Protein AF-A0A7S4KNR9-F1 (afdb_monomer_lite)

Radius of gyration: 49.66 Å; chains: 1; bounding box: 129×44×159 Å

Organism: NCBI:txid180227

Sequence (307 aa):
ILQELGIPPEMKTSFNAGMLVVDIDCWIKRDVLKNILQWLSIRTTRPIYRLGSQPPLLLSFVPEHTELVQTQQSHLYPPLLKYTVVGEEWDTQARNCVDKWNSRKVGIVHYTGKNKPWQVIIDNKYQQNLWEQYGPKSLLPLDRPIVHAEESREEKEARREKEQQAEIEKFGRVLTFKEKEEFRKTRAEEKEERQKQRELEREMRREEKEKLREEMRKEKERKEADKMAEREKLAEQKLREREEKERERNLFKERKGQEKEAERQLRIMMKEEKEMQKEAELFQRILTNSLQKVRVYTHFLSFPFPF

Secondary structure (DSSP, 8-state):
-TGGGT--TT------TTS----HHHHHHTTHHHHHHHHHHHHHHS---SSTTHHHHHHHHTTT-TTTT--SSSS--TTGGG----BTTS-TTTHHHHHHS-GGG-S----BSS--TTSS--S-HHHHHHHHHHS-TTSS-TT---------HHHHHHHHHHHHHHHHHHHTTTS-HHHHHHHHHHHHHHHHHHHHHHHHHHHHHHHHHHHHHHHHHHHHHHHHHHHHHHHHHHHHHHHHHHHHHHHHHHHHHHHHHHHHHHHHHHHHHHHHHHHHHHHHHHHHHHHHHHHHHHHHHHHHT-PPPP-

Structure (mmCIF, N/CA/C/O backbone):
data_AF-A0A7S4KNR9-F1
#
_entry.id   AF-A0A7S4KNR9-F1
#
loop_
_atom_site.group_PDB
_atom_site.id
_atom_site.type_symbol
_atom_site.label_atom_id
_atom_site.label_alt_id
_atom_site.label_comp_id
_atom_site.label_asym_id
_atom_site.label_entity_id
_atom_site.label_seq_id
_atom_site.pdbx_PDB_ins_code
_atom_site.Cartn_x
_atom_site.Cartn_y
_atom_site.Cartn_z
_atom_site.occupancy
_atom_site.B_iso_or_equiv
_atom_site.auth_seq_id
_atom_site.auth_comp_id
_atom_site.auth_asym_id
_atom_site.auth_atom_id
_atom_site.pdbx_PDB_model_num
ATOM 1 N N . ILE A 1 1 ? -0.359 10.935 -18.398 1.00 50.38 1 ILE A N 1
ATOM 2 C CA . ILE A 1 1 ? -1.717 10.935 -18.994 1.00 50.38 1 ILE A CA 1
ATOM 3 C C . ILE A 1 1 ? -2.790 11.263 -17.961 1.00 50.38 1 ILE A C 1
ATOM 5 O O . ILE A 1 1 ? -3.193 12.408 -17.950 1.00 50.38 1 ILE A O 1
ATOM 9 N N . LEU A 1 2 ? -3.224 10.367 -17.059 1.00 50.03 2 LEU A N 1
ATOM 10 C CA . LEU A 1 2 ? -4.295 10.704 -16.087 1.00 50.03 2 LEU A CA 1
ATOM 11 C C . LEU A 1 2 ? -3.942 11.927 -15.215 1.00 50.03 2 LEU A C 1
ATOM 13 O O . LEU A 1 2 ? -4.737 12.849 -15.084 1.00 50.03 2 LEU A O 1
ATOM 17 N N . GLN A 1 3 ? -2.694 11.989 -14.752 1.00 51.12 3 GLN A N 1
ATOM 18 C CA . GLN A 1 3 ? -2.157 13.115 -13.982 1.00 51.12 3 GLN A CA 1
ATOM 19 C C . GLN A 1 3 ? -1.978 14.403 -14.815 1.00 51.12 3 GLN A C 1
ATOM 21 O O . GLN A 1 3 ? -2.129 15.500 -14.295 1.00 51.12 3 GLN A O 1
ATOM 26 N N . GLU A 1 4 ? -1.708 14.279 -16.120 1.00 53.81 4 GLU A N 1
ATOM 27 C CA . GLU A 1 4 ? -1.627 15.423 -17.054 1.00 53.81 4 GLU A CA 1
ATOM 28 C C . GLU A 1 4 ? -3.019 15.979 -17.390 1.00 53.81 4 GLU A C 1
ATOM 30 O O . GLU A 1 4 ? -3.146 17.119 -17.821 1.00 53.81 4 GLU A O 1
ATOM 35 N N . LEU A 1 5 ? -4.064 15.173 -17.183 1.00 54.06 5 LEU A N 1
ATOM 36 C CA . LEU A 1 5 ? -5.465 15.512 -17.421 1.00 54.06 5 LEU A CA 1
ATOM 37 C C . LEU A 1 5 ? -6.186 15.947 -16.131 1.00 54.06 5 LEU A C 1
ATOM 39 O O . LEU A 1 5 ? -7.406 16.076 -16.135 1.00 54.06 5 LEU A O 1
ATOM 43 N N . GLY A 1 6 ? -5.448 16.170 -15.034 1.00 51.56 6 GLY A N 1
ATOM 44 C CA . GLY A 1 6 ? -5.998 16.633 -13.755 1.00 51.56 6 GLY A CA 1
ATOM 45 C C . GLY A 1 6 ? -6.819 15.588 -12.993 1.00 51.56 6 GLY A C 1
ATOM 46 O O . GLY A 1 6 ? -7.529 15.944 -12.056 1.00 51.56 6 GLY A O 1
ATOM 47 N N . ILE A 1 7 ? -6.741 14.309 -13.378 1.00 54.06 7 ILE A N 1
ATOM 48 C CA . ILE A 1 7 ? -7.472 13.225 -12.715 1.00 54.06 7 ILE A CA 1
ATOM 49 C C . ILE A 1 7 ? -6.681 12.785 -11.474 1.00 54.06 7 ILE A C 1
ATOM 51 O O . ILE A 1 7 ? -5.486 12.483 -11.599 1.00 54.06 7 ILE A O 1
ATOM 55 N N . PRO A 1 8 ? -7.317 12.741 -10.287 1.00 47.16 8 PRO A N 1
ATOM 56 C CA . PRO A 1 8 ? -6.632 12.445 -9.039 1.00 47.16 8 PRO A CA 1
ATOM 57 C C . PRO A 1 8 ? -5.968 11.056 -9.045 1.00 47.16 8 PRO A C 1
ATOM 59 O O . PRO A 1 8 ? -6.541 10.093 -9.567 1.00 47.16 8 PRO A O 1
ATOM 62 N N . PRO A 1 9 ? -4.766 10.918 -8.455 1.00 48.88 9 PRO A N 1
ATOM 63 C CA . PRO A 1 9 ? -3.992 9.676 -8.465 1.00 48.88 9 PRO A CA 1
ATOM 64 C C . PRO A 1 9 ? -4.667 8.515 -7.719 1.00 48.88 9 PRO A C 1
ATOM 66 O O . PRO A 1 9 ? -4.279 7.367 -7.931 1.00 48.88 9 PRO A O 1
ATOM 69 N N . GLU A 1 10 ? -5.665 8.785 -6.878 1.00 45.31 10 GLU A N 1
ATOM 70 C CA . GLU A 1 10 ? -6.525 7.796 -6.220 1.00 45.31 10 GLU A CA 1
ATOM 71 C C . GLU A 1 10 ? -7.538 7.104 -7.159 1.00 45.31 10 GLU A C 1
ATOM 73 O O . GLU A 1 10 ? -7.962 5.987 -6.861 1.00 45.31 10 GLU A O 1
ATOM 78 N N . MET A 1 11 ? -7.857 7.665 -8.336 1.00 46.97 11 MET A N 1
ATOM 79 C CA . MET A 1 11 ? -8.656 6.992 -9.378 1.00 46.97 11 MET A CA 1
ATOM 80 C C . MET A 1 11 ? -7.787 6.068 -10.252 1.00 46.97 11 MET A C 1
ATOM 82 O O . MET A 1 11 ? -7.666 6.237 -11.468 1.00 46.97 11 MET A O 1
ATOM 86 N N . LYS A 1 12 ? -7.141 5.066 -9.643 1.00 41.22 12 LYS A N 1
ATOM 87 C CA . LYS A 1 12 ? -6.287 4.086 -10.347 1.00 41.22 12 LYS A CA 1
ATOM 88 C C . LYS A 1 12 ? -7.071 3.019 -11.123 1.00 41.22 12 LYS A C 1
ATOM 90 O O . LYS A 1 12 ? -6.775 1.834 -11.008 1.00 41.22 12 LYS A O 1
ATOM 95 N N . THR A 1 13 ? -8.036 3.390 -11.954 1.00 51.78 13 THR A N 1
ATOM 96 C CA . THR A 1 13 ? -8.749 2.420 -12.803 1.00 51.78 13 THR A CA 1
ATOM 97 C C . THR A 1 13 ? -8.506 2.701 -14.281 1.00 51.78 13 THR A C 1
ATOM 99 O O . THR A 1 13 ? -9.413 2.971 -15.061 1.00 51.78 13 THR A O 1
ATOM 102 N N . SER A 1 14 ? -7.245 2.600 -14.709 1.00 55.38 14 SER A N 1
ATOM 103 C CA . SER A 1 14 ? -6.952 2.446 -16.135 1.00 55.38 14 SER A CA 1
ATOM 104 C C . SER A 1 14 ? -7.277 1.012 -16.564 1.00 55.38 14 SER A C 1
ATOM 106 O O . SER A 1 14 ? -6.600 0.081 -16.127 1.00 55.38 14 SER A O 1
ATOM 108 N N . PHE A 1 15 ? -8.276 0.820 -17.427 1.00 63.88 15 PHE A N 1
ATOM 109 C CA . PHE A 1 15 ? -8.538 -0.477 -18.059 1.00 63.88 15 PHE A CA 1
ATOM 110 C C . PHE A 1 15 ? -7.862 -0.587 -19.436 1.00 63.88 15 PHE A C 1
ATOM 112 O O . PHE A 1 15 ? -7.556 0.410 -20.102 1.00 63.88 15 PHE A O 1
ATOM 119 N N . ASN A 1 16 ? -7.602 -1.824 -19.869 1.00 66.62 16 ASN A N 1
ATOM 120 C CA . ASN A 1 16 ? -7.121 -2.113 -21.218 1.00 66.62 16 ASN A CA 1
ATOM 121 C C . ASN A 1 16 ? -8.307 -2.081 -22.194 1.00 66.62 16 ASN A C 1
ATOM 123 O O . ASN A 1 16 ? -9.261 -2.827 -22.020 1.00 66.62 16 ASN A O 1
ATOM 127 N N . ALA A 1 17 ? -8.240 -1.253 -23.237 1.00 67.88 17 ALA A N 1
ATOM 128 C CA . ALA A 1 17 ? -9.322 -1.143 -24.221 1.00 67.88 17 ALA A CA 1
ATOM 129 C C . ALA A 1 17 ? -9.389 -2.314 -25.223 1.00 67.88 17 ALA A C 1
ATOM 131 O O . ALA A 1 17 ? -10.279 -2.345 -26.065 1.00 67.88 17 ALA A O 1
ATOM 132 N N . GLY A 1 18 ? -8.452 -3.265 -25.175 1.00 67.56 18 GLY A N 1
ATOM 133 C CA . GLY A 1 18 ? -8.433 -4.411 -26.086 1.00 67.56 18 GLY A CA 1
ATOM 134 C C . GLY A 1 18 ? -9.438 -5.506 -25.749 1.00 67.56 18 GLY A C 1
ATOM 135 O O . GLY A 1 18 ? -9.648 -6.390 -26.569 1.00 67.56 18 GLY A O 1
ATOM 136 N N . MET A 1 19 ? -10.053 -5.450 -24.565 1.00 69.50 19 MET A N 1
ATOM 137 C CA . MET A 1 19 ? -11.129 -6.343 -24.145 1.00 69.50 19 MET A CA 1
ATOM 138 C C . MET A 1 19 ? -12.128 -5.554 -23.307 1.00 69.50 19 MET A C 1
ATOM 140 O O . MET A 1 19 ? -11.779 -5.064 -22.236 1.00 69.50 19 MET A O 1
ATOM 144 N N . LEU A 1 20 ? -13.367 -5.451 -23.784 1.00 73.06 20 LEU A N 1
ATOM 145 C CA . LEU A 1 20 ? -14.455 -4.763 -23.093 1.00 73.06 20 LEU A CA 1
ATOM 146 C C . LEU A 1 20 ? -15.706 -5.633 -23.129 1.00 73.06 20 LEU A C 1
ATOM 148 O O . LEU A 1 20 ? -16.033 -6.212 -24.163 1.00 73.06 20 LEU A O 1
ATOM 152 N N . VAL A 1 21 ? -16.414 -5.691 -22.006 1.00 72.25 21 VAL A N 1
ATOM 153 C CA . VAL A 1 21 ? -17.802 -6.157 -21.963 1.00 72.25 21 VAL A CA 1
ATOM 154 C C . VAL A 1 21 ? -18.663 -4.907 -21.899 1.00 72.25 21 VAL A C 1
ATOM 156 O O . VAL A 1 21 ? -18.473 -4.077 -21.012 1.00 72.25 21 VAL A O 1
ATOM 159 N N . VAL A 1 22 ? -19.554 -4.743 -22.872 1.00 74.69 22 VAL A N 1
ATOM 160 C CA . VAL A 1 22 ? -20.317 -3.508 -23.063 1.00 74.69 22 VAL A CA 1
ATOM 161 C C . VAL A 1 22 ? -21.804 -3.791 -22.925 1.00 74.69 22 VAL A C 1
ATOM 163 O O . VAL A 1 22 ? -22.349 -4.624 -23.645 1.00 74.69 22 VAL A O 1
ATOM 166 N N . ASP A 1 23 ? -22.455 -3.052 -22.030 1.00 79.88 23 ASP A N 1
ATOM 167 C CA . ASP A 1 23 ? -23.910 -2.935 -21.987 1.00 79.88 23 ASP A CA 1
ATOM 168 C C . ASP A 1 23 ? -24.354 -1.845 -22.974 1.00 79.88 23 ASP A C 1
ATOM 170 O O . ASP A 1 23 ? -24.186 -0.645 -22.730 1.00 79.88 23 ASP A O 1
ATOM 174 N N . ILE A 1 24 ? -24.896 -2.281 -24.113 1.00 82.94 24 ILE A N 1
ATOM 175 C CA . ILE A 1 24 ? -25.302 -1.403 -25.216 1.00 82.94 24 ILE A CA 1
ATOM 176 C C . ILE A 1 24 ? -26.476 -0.507 -24.807 1.00 82.94 24 ILE A C 1
ATOM 178 O O . ILE A 1 24 ? -26.474 0.684 -25.125 1.00 82.94 24 ILE A O 1
ATOM 182 N N . ASP A 1 25 ? -27.449 -1.036 -24.064 1.00 81.81 25 ASP A N 1
ATOM 183 C CA . ASP A 1 25 ? -28.625 -0.271 -23.646 1.00 81.81 25 ASP A CA 1
ATOM 184 C C . ASP A 1 25 ? -28.227 0.847 -22.684 1.00 81.81 25 ASP A C 1
ATOM 186 O O . ASP A 1 25 ? -28.732 1.970 -22.767 1.00 81.81 25 ASP A O 1
ATOM 190 N N . CYS A 1 26 ? -27.277 0.567 -21.790 1.00 78.56 26 CYS A N 1
ATOM 191 C CA . CYS A 1 26 ? -26.720 1.576 -20.901 1.00 78.56 26 CYS A CA 1
ATOM 192 C C . CYS A 1 26 ? -25.927 2.645 -21.672 1.00 78.56 26 CYS A C 1
ATOM 194 O O . CYS A 1 26 ? -26.069 3.837 -21.391 1.00 78.56 26 CYS A O 1
ATOM 196 N N . TRP A 1 27 ? -25.143 2.250 -22.682 1.00 85.25 27 TRP A N 1
ATOM 197 C CA . TRP A 1 27 ? -24.390 3.188 -23.524 1.00 85.25 27 TRP A CA 1
ATOM 198 C C . TRP A 1 27 ? -25.293 4.138 -24.308 1.00 85.25 27 TRP A C 1
ATOM 200 O O . TRP A 1 27 ? -24.990 5.329 -24.393 1.00 85.25 27 TRP A O 1
ATOM 210 N N . ILE A 1 28 ? -26.405 3.627 -24.840 1.00 83.38 28 ILE A N 1
ATOM 211 C CA . ILE A 1 28 ? -27.408 4.432 -25.543 1.00 83.38 28 ILE A CA 1
ATOM 212 C C . ILE A 1 28 ? -28.079 5.403 -24.568 1.00 83.38 28 ILE A C 1
ATOM 214 O O . ILE A 1 28 ? -28.135 6.600 -24.837 1.00 83.38 28 ILE A O 1
ATOM 218 N N . LYS A 1 29 ? -28.539 4.915 -23.406 1.00 83.81 29 LYS A N 1
ATOM 219 C CA . LYS A 1 29 ? -29.223 5.746 -22.397 1.00 83.81 29 LYS A CA 1
ATOM 220 C C . LYS A 1 29 ? -28.356 6.884 -21.862 1.00 83.81 29 LYS A C 1
ATOM 222 O O . LYS A 1 29 ? -28.887 7.933 -21.515 1.00 83.81 29 LYS A O 1
ATOM 227 N N . ARG A 1 30 ? -27.042 6.667 -21.764 1.00 78.00 30 ARG A N 1
ATOM 228 C CA . ARG A 1 30 ? -26.080 7.634 -21.211 1.00 78.00 30 ARG A CA 1
ATOM 229 C C . ARG A 1 30 ? -25.324 8.430 -22.280 1.00 78.00 30 ARG A C 1
ATOM 231 O O . ARG A 1 30 ? -24.396 9.152 -21.941 1.00 78.00 30 ARG A O 1
ATOM 238 N N . ASP A 1 31 ? -25.700 8.292 -23.553 1.00 83.00 31 ASP A N 1
ATOM 239 C CA . ASP A 1 31 ? -25.093 8.998 -24.691 1.00 83.00 31 ASP A CA 1
ATOM 240 C C . ASP A 1 31 ? -23.549 8.880 -24.736 1.00 83.00 31 ASP A C 1
ATOM 242 O O . ASP A 1 31 ? -22.812 9.811 -25.078 1.00 83.00 31 ASP A O 1
ATOM 246 N N . VAL A 1 32 ? -23.039 7.694 -24.375 1.00 81.75 32 VAL A N 1
ATOM 247 C CA . VAL A 1 32 ? -21.597 7.423 -24.214 1.00 81.75 32 VAL A CA 1
ATOM 248 C C . VAL A 1 32 ? -20.842 7.654 -25.524 1.00 81.75 32 VAL A C 1
ATOM 250 O O . VAL A 1 32 ? -19.727 8.178 -25.524 1.00 81.75 32 VAL A O 1
ATOM 253 N N . LEU A 1 33 ? -21.463 7.317 -26.658 1.00 84.12 33 LEU A N 1
ATOM 254 C CA . LEU A 1 33 ? -20.882 7.526 -27.982 1.00 84.12 33 LEU A CA 1
ATOM 255 C C . LEU A 1 33 ? -20.583 9.007 -28.242 1.00 84.12 33 LEU A C 1
ATOM 257 O O . LEU A 1 33 ? -19.503 9.335 -28.734 1.00 84.12 33 LEU A O 1
ATOM 261 N N . LYS A 1 34 ? -21.503 9.910 -27.892 1.00 83.69 34 LYS A N 1
ATOM 262 C CA . LYS A 1 34 ? -21.306 11.349 -28.081 1.00 83.69 34 LYS A CA 1
ATOM 263 C C . LYS A 1 34 ? -20.158 11.871 -27.226 1.00 83.69 34 LYS A C 1
ATOM 265 O O . LYS A 1 34 ? -19.352 12.651 -27.728 1.00 83.69 34 LYS A O 1
ATOM 270 N N . ASN A 1 35 ? -20.036 11.401 -25.986 1.00 80.81 35 ASN A N 1
ATOM 271 C CA . ASN A 1 35 ? -18.925 11.761 -25.102 1.00 80.81 35 ASN A CA 1
ATOM 272 C C . ASN A 1 35 ? -17.572 11.287 -25.677 1.00 80.81 35 ASN A C 1
ATOM 274 O O . ASN A 1 35 ? -16.627 12.068 -25.800 1.00 80.81 35 ASN A O 1
ATOM 278 N N . ILE A 1 36 ? -17.504 10.042 -26.168 1.00 81.75 36 ILE A N 1
ATOM 279 C CA . ILE A 1 36 ? -16.307 9.511 -26.842 1.00 81.75 36 ILE A CA 1
ATOM 280 C C . ILE A 1 36 ? -15.946 10.360 -28.069 1.00 81.75 36 ILE A C 1
ATOM 282 O O . ILE A 1 36 ? -14.779 10.716 -28.255 1.00 81.75 36 ILE A O 1
ATOM 286 N N . LEU A 1 37 ? -16.930 10.711 -28.903 1.00 83.12 37 LEU A N 1
ATOM 287 C CA . LEU A 1 37 ? -16.720 11.542 -30.092 1.00 83.12 37 LEU A CA 1
ATOM 288 C C . LEU A 1 37 ? -16.255 12.958 -29.732 1.00 83.12 37 LEU A C 1
ATOM 290 O O . LEU A 1 37 ? -15.381 13.494 -30.413 1.00 83.12 37 LEU A O 1
ATOM 294 N N . GLN A 1 38 ? -16.760 13.544 -28.645 1.00 80.81 38 GLN A N 1
ATOM 295 C CA . GLN A 1 38 ? -16.280 14.828 -28.129 1.00 80.81 38 GLN A CA 1
ATOM 296 C C . GLN A 1 38 ? -14.802 14.746 -27.731 1.00 80.81 38 GLN A C 1
ATOM 298 O O . GLN A 1 38 ? -13.997 15.545 -28.214 1.00 80.81 38 GLN A O 1
ATOM 303 N N . TRP A 1 39 ? -14.397 13.738 -26.956 1.00 78.56 39 TRP A N 1
ATOM 304 C CA . TRP A 1 39 ? -12.990 13.554 -26.582 1.00 78.56 39 TRP A CA 1
ATOM 305 C C . TRP A 1 39 ? -12.074 13.268 -27.773 1.00 78.56 39 TRP A C 1
ATOM 307 O O . TRP A 1 39 ? -10.944 13.768 -27.818 1.00 78.56 39 TRP A O 1
ATOM 317 N N . LEU A 1 40 ? -12.552 12.500 -28.754 1.00 77.19 40 LEU A N 1
ATOM 318 C CA . LEU A 1 40 ? -11.839 12.275 -30.011 1.00 77.19 40 LEU A CA 1
ATOM 319 C C . LEU A 1 40 ? -11.699 13.572 -30.816 1.00 77.19 40 LEU A C 1
ATOM 321 O O . LEU A 1 40 ? -10.621 13.831 -31.350 1.00 77.19 40 LEU A O 1
ATOM 325 N N . SER A 1 41 ? -12.733 14.416 -30.860 1.00 77.56 41 SER A N 1
ATOM 326 C CA . SER A 1 41 ? -12.681 15.706 -31.559 1.00 77.56 41 SER A CA 1
ATOM 327 C C . SER A 1 41 ? -11.643 16.654 -30.943 1.00 77.56 41 SER A C 1
ATOM 329 O O . SER A 1 41 ? -10.883 17.297 -31.668 1.00 77.56 41 SER A O 1
ATOM 331 N N . ILE A 1 42 ? -11.495 16.659 -29.614 1.00 71.50 42 ILE A N 1
ATOM 332 C CA . ILE A 1 42 ? -10.483 17.467 -28.915 1.00 71.50 42 ILE A CA 1
ATOM 333 C C . ILE A 1 42 ? -9.065 17.034 -29.317 1.00 71.50 42 ILE A C 1
ATOM 335 O O . ILE A 1 42 ? -8.200 17.881 -29.540 1.00 71.50 42 ILE A O 1
ATOM 339 N N . ARG A 1 43 ? -8.829 15.730 -29.521 1.00 66.56 43 ARG A N 1
ATOM 340 C CA . ARG A 1 43 ? -7.537 15.221 -30.011 1.00 66.56 43 ARG A CA 1
ATOM 341 C C . ARG A 1 43 ? -7.171 15.748 -31.394 1.00 66.56 43 ARG A C 1
ATOM 343 O O . ARG A 1 43 ? -5.995 15.982 -31.657 1.00 66.56 43 ARG A O 1
ATOM 350 N N . THR A 1 44 ? -8.155 15.887 -32.286 1.00 67.75 44 THR A N 1
ATOM 351 C CA . THR A 1 44 ? -7.902 16.336 -33.668 1.00 67.75 44 THR A CA 1
ATOM 352 C C . THR A 1 44 ? -7.370 17.765 -33.729 1.00 67.75 44 THR A C 1
ATOM 354 O O . THR A 1 44 ? -6.619 18.094 -34.641 1.00 67.75 44 THR A O 1
ATOM 357 N N . THR A 1 45 ? -7.697 18.588 -32.729 1.00 61.78 45 THR A N 1
ATOM 358 C CA . THR A 1 45 ? -7.240 19.980 -32.632 1.00 61.78 45 THR A CA 1
ATOM 359 C C . THR A 1 45 ? -6.007 20.135 -31.738 1.00 61.78 45 THR A C 1
ATOM 361 O O . THR A 1 45 ? -5.183 21.013 -31.995 1.00 61.78 45 THR A O 1
ATOM 364 N N . ARG A 1 46 ? -5.838 19.287 -30.708 1.00 59.06 46 ARG A N 1
ATOM 365 C CA . ARG A 1 46 ? -4.666 19.270 -29.812 1.00 59.06 46 ARG A CA 1
ATOM 366 C C . ARG A 1 46 ? -4.313 17.837 -29.381 1.00 59.06 46 ARG A C 1
ATOM 368 O O . ARG A 1 46 ? -5.165 17.159 -28.807 1.00 59.06 46 ARG A O 1
ATOM 375 N N . PRO A 1 47 ? -3.066 17.357 -29.554 1.00 62.56 47 PRO A N 1
ATOM 376 C CA . PRO A 1 47 ? -2.668 16.015 -29.132 1.00 62.56 47 PRO A CA 1
ATOM 377 C C . PRO A 1 47 ? -2.491 15.945 -27.606 1.00 62.56 47 PRO A C 1
ATOM 379 O O . PRO A 1 47 ? -1.382 15.994 -27.084 1.00 62.56 47 PRO A O 1
ATOM 382 N N . ILE A 1 48 ? -3.601 15.821 -26.881 1.00 63.88 48 ILE A N 1
ATOM 383 C CA . ILE A 1 48 ? -3.637 15.784 -25.410 1.00 63.88 48 ILE A CA 1
ATOM 384 C C . ILE A 1 48 ? -3.307 14.402 -24.810 1.00 63.88 48 ILE A C 1
ATOM 386 O O . ILE A 1 48 ? -3.239 14.258 -23.593 1.00 63.88 48 ILE A O 1
ATOM 390 N N . TYR A 1 49 ? -3.084 13.371 -25.637 1.00 66.56 49 TYR A N 1
ATOM 391 C CA . TYR A 1 49 ? -2.687 12.029 -25.187 1.00 66.56 49 TYR A CA 1
ATOM 392 C C . TYR A 1 49 ? -2.034 11.177 -26.295 1.00 66.56 49 TYR A C 1
ATOM 394 O O . TYR A 1 49 ? -2.312 11.346 -27.483 1.00 66.56 49 TYR A O 1
ATOM 402 N N . ARG A 1 50 ? -1.159 10.232 -25.900 1.00 56.34 50 ARG A N 1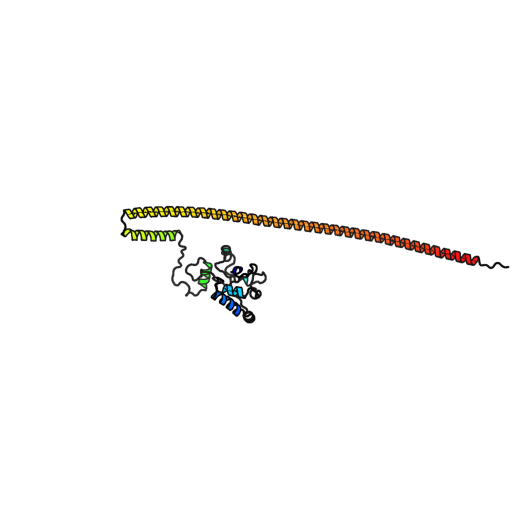
ATOM 403 C CA . ARG A 1 50 ? -0.275 9.459 -26.808 1.00 56.34 50 ARG A CA 1
ATOM 404 C C . ARG A 1 50 ? -0.808 8.084 -27.253 1.00 56.34 50 ARG A C 1
ATOM 406 O O . ARG A 1 50 ? -0.304 7.537 -28.225 1.00 56.34 50 ARG A O 1
ATOM 413 N N . LEU A 1 51 ? -1.825 7.532 -26.584 1.00 57.56 51 LEU A N 1
ATOM 414 C CA . LEU A 1 51 ? -2.269 6.129 -26.742 1.00 57.56 51 LEU A CA 1
ATOM 415 C C . LEU A 1 51 ? -3.498 5.935 -27.662 1.00 57.56 51 LEU A C 1
ATOM 417 O O . LEU A 1 51 ? -4.291 5.016 -27.469 1.00 57.56 51 LEU A O 1
ATOM 421 N N . GLY A 1 52 ? -3.694 6.797 -28.663 1.00 65.31 52 GLY A N 1
ATOM 422 C CA . GLY A 1 52 ? -4.780 6.621 -29.639 1.00 65.31 52 GLY A CA 1
ATOM 423 C C . GLY A 1 52 ? -6.185 6.743 -29.030 1.00 65.31 52 GLY A C 1
ATOM 424 O O . GLY A 1 52 ? -6.511 7.791 -28.479 1.00 65.31 52 GLY A O 1
ATOM 425 N N . SER A 1 53 ? -7.024 5.709 -29.176 1.00 63.00 53 SER A N 1
ATOM 426 C CA . SER A 1 53 ? -8.434 5.688 -28.737 1.00 63.00 53 SER A CA 1
ATOM 427 C C . SER A 1 53 ? -8.651 5.265 -27.278 1.00 63.00 53 SER A C 1
ATOM 429 O O . SER A 1 53 ? -9.738 5.470 -26.739 1.00 63.00 53 SER A O 1
ATOM 431 N N . GLN A 1 54 ? -7.630 4.719 -26.610 1.00 69.94 54 GLN A N 1
ATOM 432 C CA . GLN A 1 54 ? -7.731 4.295 -25.211 1.00 69.94 54 GLN A CA 1
ATOM 433 C C . GLN A 1 54 ? -7.986 5.473 -24.246 1.00 69.94 54 GLN A C 1
ATOM 435 O O . GLN A 1 54 ? -8.869 5.354 -23.401 1.00 69.94 54 GLN A O 1
ATOM 440 N N . PRO A 1 55 ? -7.306 6.630 -24.363 1.00 66.62 55 PRO A N 1
ATOM 441 C CA . PRO A 1 55 ? -7.587 7.783 -23.509 1.00 66.62 55 PRO A CA 1
ATOM 442 C C . PRO A 1 55 ? -9.012 8.361 -23.649 1.00 66.62 55 PRO A C 1
ATOM 444 O O . PRO A 1 55 ? -9.615 8.594 -22.608 1.00 66.62 55 PRO A O 1
ATOM 447 N N . PRO A 1 56 ? -9.605 8.543 -24.852 1.00 71.31 56 PRO A N 1
ATOM 448 C CA . PRO A 1 56 ? -11.003 8.965 -24.975 1.00 71.31 56 PRO A CA 1
ATOM 449 C C . PRO A 1 56 ? -11.979 8.020 -24.279 1.00 71.31 56 PRO A C 1
ATOM 451 O O . PRO A 1 56 ? -12.922 8.483 -23.643 1.00 71.31 56 PRO A O 1
ATOM 454 N N . LEU A 1 57 ? -11.747 6.706 -24.377 1.00 72.31 57 LEU A N 1
ATOM 455 C CA . LEU A 1 57 ? -12.567 5.718 -23.681 1.00 72.31 57 LEU A CA 1
ATOM 456 C C . LEU A 1 57 ? -12.454 5.905 -22.170 1.00 72.31 57 LEU A C 1
ATOM 458 O O . LEU A 1 57 ? -13.471 6.084 -21.518 1.00 72.31 57 LEU A O 1
ATOM 462 N N . LEU A 1 58 ? -11.236 5.959 -21.626 1.00 69.62 58 LEU A N 1
ATOM 463 C CA . LEU A 1 58 ? -11.021 6.193 -20.194 1.00 69.62 58 LEU A CA 1
ATOM 464 C C . LEU A 1 58 ? -11.719 7.478 -19.721 1.00 69.62 58 LEU A C 1
ATOM 466 O O . LEU A 1 58 ? -12.463 7.451 -18.749 1.00 69.62 58 LEU A O 1
ATOM 470 N N . LEU A 1 59 ? -11.542 8.586 -20.442 1.00 68.56 59 LEU A N 1
ATOM 471 C CA . LEU A 1 59 ? -12.107 9.888 -20.074 1.00 68.56 59 LEU A CA 1
ATOM 472 C C . LEU A 1 59 ? -13.633 9.928 -20.134 1.00 68.56 59 LEU A C 1
ATOM 474 O O . LEU A 1 59 ? -14.254 10.607 -19.321 1.00 68.56 59 LEU A O 1
ATOM 478 N N . SER A 1 60 ? -14.237 9.159 -21.038 1.00 69.81 60 SER A N 1
ATOM 479 C CA . SER A 1 60 ? -15.695 9.066 -21.150 1.00 69.81 60 SER A CA 1
ATOM 480 C C . SER A 1 60 ? -16.338 8.341 -19.964 1.00 69.81 60 SER A C 1
ATOM 482 O O . SER A 1 60 ? -17.544 8.457 -19.779 1.00 69.81 60 SER A O 1
ATOM 484 N N . PHE A 1 61 ? -15.557 7.623 -19.146 1.00 67.25 61 PHE A N 1
ATOM 485 C CA . PHE A 1 61 ? -16.064 6.859 -18.001 1.00 67.25 61 PHE A CA 1
ATOM 486 C C . PHE A 1 61 ? -15.609 7.373 -16.620 1.00 67.25 61 PHE A C 1
ATOM 488 O O . PHE A 1 61 ? -16.064 6.849 -15.604 1.00 67.25 61 PHE A O 1
ATOM 495 N N . VAL A 1 62 ? -14.740 8.388 -16.553 1.00 60.12 62 VAL A N 1
ATOM 496 C CA . VAL A 1 62 ? -14.086 8.833 -15.303 1.00 60.12 62 VAL A CA 1
ATOM 497 C C . VAL A 1 62 ? -14.899 9.789 -14.398 1.00 60.12 62 VAL A C 1
ATOM 499 O O . VAL A 1 62 ? -14.625 9.770 -13.201 1.00 60.12 62 VAL A O 1
ATOM 502 N N . PRO A 1 63 ? -15.921 10.560 -14.832 1.00 49.19 63 PRO A N 1
ATOM 503 C CA . PRO A 1 63 ? -16.631 11.437 -13.881 1.00 49.19 63 PRO A CA 1
ATOM 504 C C . PRO A 1 63 ? -17.918 10.857 -13.261 1.00 49.19 63 PRO A C 1
ATOM 506 O O . PRO A 1 63 ? -18.209 11.145 -12.107 1.00 49.19 63 PRO A O 1
ATOM 509 N N . GLU A 1 64 ? -18.697 10.039 -13.981 1.00 47.19 64 GLU A N 1
ATOM 510 C CA . GLU A 1 64 ? -20.084 9.678 -13.583 1.00 47.19 64 GLU A CA 1
ATOM 511 C C . GLU A 1 64 ? -20.431 8.189 -13.783 1.00 47.19 64 GLU A C 1
ATOM 513 O O . GLU A 1 64 ? -21.581 7.764 -13.639 1.00 47.19 64 GLU A O 1
ATOM 518 N N . HIS A 1 65 ? -19.464 7.367 -14.192 1.00 48.25 65 HIS A N 1
ATOM 519 C CA . HIS A 1 65 ? -19.720 6.026 -14.730 1.00 48.25 65 HIS A CA 1
ATOM 520 C C . HIS A 1 65 ? -18.838 4.945 -14.096 1.00 48.25 65 HIS A C 1
ATOM 522 O O . HIS A 1 65 ? -18.539 3.925 -14.718 1.00 48.25 65 HIS A O 1
ATOM 528 N N . THR A 1 66 ? -18.474 5.127 -12.827 1.00 41.91 66 THR A N 1
ATOM 529 C CA . THR A 1 66 ? -17.756 4.128 -12.021 1.00 41.91 66 THR A CA 1
ATOM 530 C C . THR A 1 66 ? -18.474 2.774 -11.956 1.00 41.91 66 THR A C 1
ATOM 532 O O . THR A 1 66 ? -17.806 1.750 -11.851 1.00 41.91 66 THR A O 1
ATOM 535 N N . GLU A 1 67 ? -19.803 2.735 -12.109 1.00 39.06 67 GLU A N 1
ATOM 536 C CA . GLU A 1 67 ? -20.579 1.485 -12.210 1.00 39.06 67 GLU A CA 1
ATOM 537 C C . GLU A 1 67 ? -20.438 0.771 -13.567 1.00 39.06 67 GLU A C 1
ATOM 539 O O . GLU A 1 67 ? -20.479 -0.454 -13.619 1.00 39.06 67 GLU A O 1
ATOM 544 N N . LEU A 1 68 ? -20.211 1.500 -14.669 1.00 38.72 68 LEU A N 1
ATOM 545 C CA . LEU A 1 68 ? -20.004 0.910 -16.004 1.00 38.72 68 LEU A CA 1
ATOM 546 C C . LEU A 1 68 ? -18.614 0.279 -16.154 1.00 38.72 68 LEU A C 1
ATOM 548 O O . LEU A 1 68 ? -18.431 -0.635 -16.954 1.00 38.72 68 LEU A O 1
ATOM 552 N N . VAL A 1 69 ? -17.643 0.755 -15.370 1.00 41.38 69 VAL A N 1
ATOM 553 C CA . VAL A 1 69 ? -16.263 0.242 -15.309 1.00 41.38 69 VAL A CA 1
ATOM 554 C C . VAL A 1 69 ? -16.038 -0.510 -13.996 1.00 41.38 69 VAL A C 1
ATOM 556 O O . VAL A 1 69 ? -14.926 -0.585 -13.475 1.00 41.38 69 VAL A O 1
ATOM 559 N N . GLN A 1 70 ? -17.087 -1.121 -13.440 1.00 37.75 70 GLN A N 1
ATOM 560 C CA . GLN A 1 70 ? -16.934 -2.052 -12.328 1.00 37.75 70 GLN A CA 1
ATOM 561 C C . GLN A 1 70 ? -16.453 -3.417 -12.840 1.00 37.75 70 GLN A C 1
ATOM 563 O O . GLN A 1 70 ? -17.065 -4.462 -12.650 1.00 37.75 70 GLN A O 1
ATOM 568 N N . THR A 1 71 ? -15.283 -3.407 -13.470 1.00 35.09 71 THR A N 1
ATOM 569 C CA . THR A 1 71 ? -14.449 -4.587 -13.648 1.00 35.09 71 THR A CA 1
ATOM 570 C C . THR A 1 71 ? -13.180 -4.416 -12.824 1.00 35.09 71 THR A C 1
ATOM 572 O O . THR A 1 71 ? -12.177 -3.870 -13.269 1.00 35.09 71 THR A O 1
ATOM 575 N N . GLN A 1 72 ? -13.257 -4.970 -11.615 1.00 38.59 72 GLN A N 1
ATOM 576 C CA . GLN A 1 72 ? -12.207 -5.827 -11.059 1.00 38.59 72 GLN A CA 1
ATOM 577 C C . GLN A 1 72 ? -10.909 -5.156 -10.577 1.00 38.59 72 GLN A C 1
ATOM 579 O O . GLN A 1 72 ? -9.810 -5.554 -10.951 1.00 38.59 72 GLN A O 1
ATOM 584 N N . GLN A 1 73 ? -11.032 -4.236 -9.619 1.00 30.94 73 GLN A N 1
ATOM 585 C CA . GLN A 1 73 ? -10.015 -4.076 -8.564 1.00 30.94 73 GLN A CA 1
ATOM 586 C C . GLN A 1 73 ? -10.573 -4.207 -7.134 1.00 30.94 73 GLN A C 1
ATOM 588 O O . GLN A 1 73 ? -9.829 -4.021 -6.177 1.00 30.94 73 GLN A O 1
ATOM 593 N N . SER A 1 74 ? -11.845 -4.593 -6.953 1.00 28.98 74 SER A N 1
ATOM 594 C CA . SER A 1 74 ? -12.363 -4.999 -5.640 1.00 28.98 74 SER A CA 1
ATOM 595 C C . SER A 1 74 ? -12.546 -6.518 -5.574 1.00 28.98 74 SER A C 1
ATOM 597 O O . SER A 1 74 ? -12.965 -7.176 -6.526 1.00 28.98 74 SER A O 1
ATOM 599 N N . HIS A 1 75 ? -12.170 -7.073 -4.431 1.00 29.48 75 HIS A N 1
ATOM 600 C CA . HIS A 1 75 ? -12.019 -8.488 -4.105 1.00 29.48 75 HIS A CA 1
ATOM 601 C C . HIS A 1 75 ? -13.319 -9.328 -4.085 1.00 29.48 75 HIS A C 1
ATOM 603 O O . HIS A 1 75 ? -13.443 -10.214 -3.247 1.00 29.48 75 HIS A O 1
ATOM 609 N N . LEU A 1 76 ? -14.299 -9.091 -4.966 1.00 26.31 76 LEU A N 1
ATOM 610 C CA . LEU A 1 76 ? -15.659 -9.631 -4.787 1.00 26.31 76 LEU A CA 1
ATOM 611 C C . LEU A 1 76 ? -16.351 -10.214 -6.036 1.00 26.31 76 LEU A C 1
ATOM 613 O O . LEU A 1 76 ? -17.571 -10.290 -6.057 1.00 26.31 76 LEU A O 1
ATOM 617 N N . TYR A 1 77 ? -15.611 -10.719 -7.033 1.00 23.53 77 TYR A N 1
ATOM 618 C CA . TYR A 1 77 ? -16.175 -11.636 -8.047 1.00 23.53 77 TYR A CA 1
ATOM 619 C C . TYR A 1 77 ? -15.143 -12.663 -8.568 1.00 23.53 77 TYR A C 1
ATOM 621 O O . TYR A 1 77 ? -14.277 -12.306 -9.373 1.00 23.53 77 TYR A O 1
ATOM 629 N N . PRO A 1 78 ? -15.240 -13.958 -8.208 1.00 31.92 78 PRO A N 1
ATOM 630 C CA . PRO A 1 78 ? -14.747 -15.044 -9.059 1.00 31.92 78 PRO A CA 1
ATOM 631 C C . PRO A 1 78 ? -15.803 -15.278 -10.165 1.00 31.92 78 PRO A C 1
ATOM 633 O O . PRO A 1 78 ? -16.969 -15.417 -9.800 1.00 31.92 78 PRO A O 1
ATOM 636 N N . PRO A 1 79 ? -15.499 -15.298 -11.490 1.00 33.47 79 PRO A N 1
ATOM 637 C CA . PRO A 1 79 ? -14.396 -16.018 -12.134 1.00 33.47 79 PRO A CA 1
ATOM 638 C C . PRO A 1 79 ? -13.811 -15.320 -13.399 1.00 33.47 79 PRO A C 1
ATOM 640 O O . PRO A 1 79 ? -13.400 -16.004 -14.335 1.00 33.47 79 PRO A O 1
ATOM 643 N N . LEU A 1 80 ? -13.775 -13.982 -13.484 1.00 35.31 80 LEU A N 1
ATOM 644 C CA . LEU A 1 80 ? -13.242 -13.284 -14.678 1.00 35.31 80 LEU A CA 1
ATOM 645 C C . LEU A 1 80 ? -11.712 -13.094 -14.670 1.00 35.31 80 LEU A C 1
ATOM 647 O O . LEU A 1 80 ? -11.116 -12.875 -15.722 1.00 35.31 80 LEU A O 1
ATOM 651 N N . LEU A 1 81 ? -11.039 -13.333 -13.537 1.00 36.78 81 LEU A N 1
ATOM 652 C CA . LEU A 1 81 ? -9.568 -13.389 -13.457 1.00 36.78 81 LEU A CA 1
ATOM 653 C C . LEU A 1 81 ? -8.930 -14.530 -14.288 1.00 36.78 81 LEU A C 1
ATOM 655 O O . LEU A 1 81 ? -7.709 -14.642 -14.339 1.00 36.78 81 LEU A O 1
ATOM 659 N N . LYS A 1 82 ? -9.729 -15.398 -14.931 1.00 37.34 82 LYS A N 1
ATOM 660 C CA . LYS A 1 82 ? -9.255 -16.416 -15.890 1.00 37.34 82 LYS A CA 1
ATOM 661 C C . LYS A 1 82 ? -8.919 -15.851 -17.280 1.00 37.34 82 LYS A C 1
ATOM 663 O O . LYS A 1 82 ? -8.389 -16.577 -18.117 1.00 37.34 82 LYS A O 1
ATOM 668 N N . TYR A 1 83 ? -9.197 -14.578 -17.546 1.00 40.62 83 TYR A N 1
ATOM 669 C CA . TYR A 1 83 ? -8.968 -13.947 -18.850 1.00 40.62 83 TYR A CA 1
ATOM 670 C C . TYR A 1 83 ? -7.806 -12.948 -18.776 1.00 40.62 83 TYR A C 1
ATOM 672 O O . TYR A 1 83 ? -7.956 -11.764 -19.061 1.00 40.62 83 TYR A O 1
ATOM 680 N N . THR A 1 84 ? -6.640 -13.410 -18.320 1.00 43.94 84 THR A N 1
ATOM 681 C CA . THR A 1 84 ? -5.453 -12.557 -18.196 1.00 43.94 84 THR A CA 1
ATOM 682 C C . THR A 1 84 ? -4.902 -12.179 -19.572 1.00 43.94 84 THR A C 1
ATOM 684 O O . THR A 1 84 ? -4.364 -13.009 -20.297 1.00 43.94 84 THR A O 1
ATOM 687 N N . VAL A 1 85 ? -5.006 -10.894 -19.901 1.00 48.41 85 VAL A N 1
ATOM 688 C CA . VAL A 1 85 ? -4.348 -10.214 -21.027 1.00 48.41 85 VAL A CA 1
ATOM 689 C C . VAL A 1 85 ? -2.829 -10.257 -20.803 1.00 48.41 85 VAL A C 1
ATOM 691 O O . VAL A 1 85 ? -2.380 -9.909 -19.718 1.00 48.41 85 VAL A O 1
ATOM 694 N N . VAL A 1 86 ? -2.025 -10.661 -21.794 1.00 49.16 86 VAL A N 1
ATOM 695 C CA . VAL A 1 86 ? -0.548 -10.664 -21.703 1.00 49.16 86 VAL A CA 1
ATOM 696 C C . VAL A 1 86 ? 0.026 -9.693 -22.729 1.00 49.16 86 VAL A C 1
ATOM 698 O O . VAL A 1 86 ? 0.010 -9.978 -23.921 1.00 49.16 86 VAL A O 1
ATOM 701 N N . GLY A 1 87 ? 0.553 -8.567 -22.252 1.00 42.75 87 GLY A N 1
ATOM 702 C CA . GLY A 1 87 ? 1.156 -7.509 -23.061 1.00 42.75 87 GLY A CA 1
ATOM 703 C C . GLY A 1 87 ? 2.603 -7.192 -22.679 1.00 42.75 87 GLY A C 1
ATOM 704 O O . GLY A 1 87 ? 2.964 -7.353 -21.518 1.00 42.75 87 GLY A O 1
ATOM 705 N N . GLU A 1 88 ? 3.420 -6.733 -23.635 1.00 43.69 88 GLU A N 1
ATOM 706 C CA . GLU A 1 88 ? 4.878 -6.543 -23.466 1.00 43.69 88 GLU A CA 1
ATOM 707 C C . GLU A 1 88 ? 5.313 -5.507 -22.420 1.00 43.69 88 GLU A C 1
ATOM 709 O O . GLU A 1 88 ? 6.412 -5.619 -21.890 1.00 43.69 88 GLU A O 1
ATOM 714 N N . GLU A 1 89 ? 4.492 -4.509 -22.091 1.00 40.19 89 GLU A N 1
ATOM 715 C CA . GLU A 1 89 ? 4.879 -3.474 -21.113 1.00 40.19 89 GLU A CA 1
ATOM 716 C C . GLU A 1 89 ? 4.589 -3.872 -19.659 1.00 40.19 89 GLU A C 1
ATOM 718 O O . GLU A 1 89 ? 4.533 -3.027 -18.765 1.00 40.19 89 GLU A O 1
ATOM 723 N N . TRP A 1 90 ? 4.438 -5.170 -19.388 1.00 40.00 90 TRP A N 1
ATOM 724 C CA . TRP A 1 90 ? 4.588 -5.660 -18.028 1.00 40.00 90 TRP A CA 1
ATOM 725 C C . TRP A 1 90 ? 6.071 -5.696 -17.676 1.00 40.00 90 TRP A C 1
ATOM 727 O O . TRP A 1 90 ? 6.806 -6.617 -18.029 1.00 40.00 90 TRP A O 1
ATOM 737 N N . ASP A 1 91 ? 6.469 -4.625 -16.996 1.00 36.72 91 ASP A N 1
ATOM 738 C CA . ASP A 1 91 ? 7.754 -4.392 -16.357 1.00 36.72 91 ASP A CA 1
ATOM 739 C C . ASP A 1 91 ? 8.408 -5.684 -15.845 1.00 36.72 91 ASP A C 1
ATOM 741 O O . ASP A 1 91 ? 7.756 -6.592 -15.332 1.00 36.72 91 ASP A O 1
ATOM 745 N N . THR A 1 92 ? 9.727 -5.728 -15.972 1.00 35.41 92 THR A N 1
ATOM 746 C CA . THR A 1 92 ? 10.693 -6.766 -15.591 1.00 35.41 92 THR A CA 1
ATOM 747 C C . THR A 1 92 ? 10.428 -7.563 -14.296 1.00 35.41 92 THR A C 1
ATOM 749 O O . THR A 1 92 ? 10.959 -8.666 -14.160 1.00 35.41 92 THR A O 1
ATOM 752 N N . GLN A 1 93 ? 9.562 -7.110 -13.383 1.00 34.97 93 GLN A N 1
ATOM 753 C CA . GLN A 1 93 ? 9.025 -7.909 -12.267 1.00 34.97 93 GLN A CA 1
ATOM 754 C C . GLN A 1 93 ? 8.071 -9.047 -12.696 1.00 34.97 93 GLN A C 1
ATOM 756 O O . GLN A 1 93 ? 7.964 -10.060 -11.998 1.00 34.97 93 GLN A O 1
ATOM 761 N N . ALA A 1 94 ? 7.410 -8.917 -13.848 1.00 41.00 94 ALA A N 1
ATOM 762 C CA . ALA A 1 94 ? 6.346 -9.796 -14.330 1.00 41.00 94 ALA A CA 1
ATOM 763 C C . ALA A 1 94 ? 6.779 -10.809 -15.404 1.00 41.00 94 ALA A C 1
ATOM 765 O O . ALA A 1 94 ? 5.952 -11.611 -15.843 1.00 41.00 94 ALA A O 1
ATOM 766 N N . ARG A 1 95 ? 8.080 -10.905 -15.734 1.00 37.25 95 ARG A N 1
ATOM 767 C CA . ARG A 1 95 ? 8.623 -12.118 -16.393 1.00 37.25 95 ARG A CA 1
ATOM 768 C C . ARG A 1 95 ? 8.237 -13.393 -15.625 1.00 37.25 95 ARG A C 1
ATOM 770 O O . ARG A 1 95 ? 8.033 -14.440 -16.216 1.00 37.25 95 ARG A O 1
ATOM 777 N N . ASN A 1 96 ? 8.014 -13.266 -14.316 1.00 37.34 96 ASN A N 1
ATOM 778 C CA . ASN A 1 96 ? 7.553 -14.339 -13.442 1.00 37.34 96 ASN A CA 1
ATOM 779 C C . ASN A 1 96 ? 6.039 -14.623 -13.494 1.00 37.34 96 ASN A C 1
ATOM 781 O O . ASN A 1 96 ? 5.605 -15.571 -12.850 1.00 37.34 96 ASN A O 1
ATOM 785 N N . CYS A 1 97 ? 5.209 -13.822 -14.167 1.00 40.22 97 CYS A N 1
ATOM 786 C CA . CYS A 1 97 ? 3.747 -13.958 -14.094 1.00 40.22 97 CYS A CA 1
ATOM 787 C C . CYS A 1 97 ? 3.189 -14.946 -15.124 1.00 40.22 97 CYS A C 1
ATOM 789 O O . CYS A 1 97 ? 2.279 -15.703 -14.793 1.00 40.22 97 CYS A O 1
ATOM 791 N N . VAL A 1 98 ? 3.761 -14.993 -16.331 1.00 46.44 98 VAL A N 1
ATOM 792 C CA . VAL A 1 98 ? 3.383 -15.993 -17.348 1.00 46.44 98 VAL A CA 1
ATOM 793 C C . VAL A 1 98 ? 3.913 -17.379 -16.960 1.00 46.44 98 VAL A C 1
ATOM 795 O O . VAL A 1 98 ? 3.195 -18.366 -17.105 1.00 46.44 98 VAL A O 1
ATOM 798 N N . ASP A 1 99 ? 5.097 -17.440 -16.339 1.00 44.72 99 ASP A N 1
ATOM 799 C CA . ASP A 1 99 ? 5.671 -18.695 -15.836 1.00 44.72 99 ASP A CA 1
ATOM 800 C C . ASP A 1 99 ? 5.018 -19.182 -14.527 1.00 44.72 99 ASP A C 1
ATOM 802 O O . ASP A 1 99 ? 4.856 -20.388 -14.336 1.00 44.72 99 ASP A O 1
ATOM 806 N N . LYS A 1 100 ? 4.572 -18.287 -13.624 1.00 41.59 100 LYS A N 1
ATOM 807 C CA . LYS A 1 100 ? 3.868 -18.700 -12.387 1.00 41.59 100 LYS A CA 1
ATOM 808 C C . LYS A 1 100 ? 2.389 -19.014 -12.590 1.00 41.59 100 LYS A C 1
ATOM 810 O O . LYS A 1 100 ? 1.822 -19.747 -11.779 1.00 41.59 100 LYS A O 1
ATOM 815 N N . TRP A 1 101 ? 1.749 -18.492 -13.635 1.00 43.66 101 TRP A N 1
ATOM 816 C CA . TRP A 1 101 ? 0.312 -18.656 -13.854 1.00 43.66 101 TRP A CA 1
ATOM 817 C C . TRP A 1 101 ? 0.018 -19.480 -15.103 1.00 43.66 101 TRP A C 1
ATOM 819 O O . TRP A 1 101 ? -0.537 -18.986 -16.074 1.00 43.66 101 TRP A O 1
ATOM 829 N N . ASN A 1 102 ? 0.395 -20.760 -15.036 1.00 45.50 102 ASN A N 1
ATOM 830 C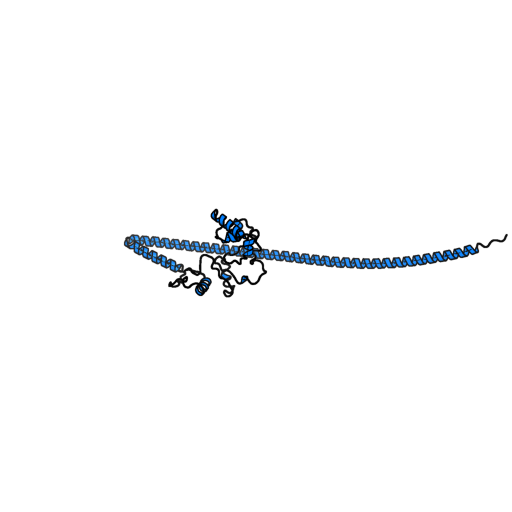 CA . ASN A 1 102 ? -0.151 -21.887 -15.798 1.00 45.50 102 ASN A CA 1
ATOM 831 C C . ASN A 1 102 ? -0.892 -21.467 -17.086 1.00 45.50 102 ASN A C 1
ATOM 833 O O . ASN A 1 102 ? -2.119 -21.333 -17.099 1.00 45.50 102 ASN A O 1
ATOM 837 N N . SER A 1 103 ? -0.126 -21.263 -18.156 1.00 47.41 103 SER A N 1
ATOM 838 C CA . SER A 1 103 ? -0.557 -20.881 -19.510 1.00 47.41 103 SER A CA 1
ATOM 839 C C . SER A 1 103 ? -1.787 -21.620 -20.055 1.00 47.41 103 SER A C 1
ATOM 841 O O . SER A 1 103 ? -2.497 -21.107 -20.912 1.00 47.41 103 SER A O 1
ATOM 843 N N . ARG A 1 104 ? -2.108 -22.796 -19.507 1.00 47.34 104 ARG A N 1
ATOM 844 C CA . ARG A 1 104 ? -3.318 -23.582 -19.800 1.00 47.34 104 ARG A CA 1
ATOM 845 C C . ARG A 1 104 ? -4.628 -22.990 -19.252 1.00 47.34 104 ARG A C 1
ATOM 847 O O . ARG A 1 104 ? -5.680 -23.586 -19.459 1.00 47.34 104 ARG A O 1
ATOM 854 N N . LYS A 1 105 ? -4.590 -21.878 -18.506 1.00 51.97 105 LYS A N 1
ATOM 855 C CA . LYS A 1 105 ? -5.767 -21.279 -17.841 1.00 51.97 105 LYS A CA 1
ATOM 856 C C . LYS A 1 105 ? -6.168 -19.897 -18.365 1.00 51.97 105 LYS A C 1
ATOM 858 O O . LYS A 1 105 ? -7.108 -19.330 -17.814 1.00 51.97 105 LYS A O 1
ATOM 863 N N . VAL A 1 106 ? -5.485 -19.366 -19.378 1.00 56.88 106 VAL A N 1
ATOM 864 C CA . VAL A 1 106 ? -5.807 -18.059 -19.968 1.00 56.88 106 VAL A CA 1
ATOM 865 C C . VAL A 1 106 ? -6.867 -18.235 -21.053 1.00 56.88 106 VAL A C 1
ATOM 867 O O . VAL A 1 106 ? -6.651 -18.978 -22.005 1.00 56.88 106 VAL A O 1
ATOM 870 N N . GLY A 1 107 ? -8.012 -17.564 -20.913 1.00 60.06 107 GLY A N 1
ATOM 871 C CA . GLY A 1 107 ? -9.094 -17.659 -21.898 1.00 60.06 107 GLY A CA 1
ATOM 872 C C . GLY A 1 107 ? -8.917 -16.784 -23.146 1.00 60.06 107 GLY A C 1
ATOM 873 O O . GLY A 1 107 ? -9.471 -17.118 -24.187 1.00 60.06 107 GLY A O 1
ATOM 874 N N . ILE A 1 108 ? -8.167 -15.675 -23.067 1.00 65.00 108 ILE A N 1
ATOM 875 C CA . ILE A 1 108 ? -7.928 -14.753 -24.194 1.00 65.00 108 ILE A CA 1
ATOM 876 C C . ILE A 1 108 ? -6.491 -14.233 -24.139 1.00 65.00 108 ILE A C 1
ATOM 878 O O . ILE A 1 108 ? -6.055 -13.718 -23.111 1.00 65.00 108 ILE A O 1
ATOM 882 N N . VAL A 1 109 ? -5.774 -14.325 -25.261 1.00 67.81 109 VAL A N 1
ATOM 883 C CA . VAL A 1 109 ? -4.429 -13.757 -25.428 1.00 67.81 109 VAL A CA 1
ATOM 884 C C . VAL A 1 109 ? -4.527 -12.489 -26.268 1.00 67.81 109 VAL A C 1
ATOM 886 O O . VAL A 1 109 ? -5.029 -12.513 -27.387 1.00 67.81 109 VAL A O 1
ATOM 889 N N . HIS A 1 110 ? -4.027 -11.377 -25.735 1.00 70.56 110 HIS A N 1
ATOM 890 C CA . HIS A 1 110 ? -4.012 -10.089 -26.422 1.00 70.56 110 HIS A CA 1
ATOM 891 C C . HIS A 1 110 ? -2.567 -9.636 -26.636 1.00 70.56 110 HIS A C 1
ATOM 893 O O . HIS A 1 110 ? -1.935 -9.127 -25.719 1.00 70.56 110 HIS A O 1
ATOM 899 N N . TYR A 1 111 ? -2.057 -9.796 -27.857 1.00 70.50 111 TYR A N 1
ATOM 900 C CA . TYR A 1 111 ? -0.701 -9.395 -28.241 1.00 70.50 111 TYR A CA 1
ATOM 901 C C . TYR A 1 111 ? -0.565 -7.864 -28.332 1.00 70.50 111 TYR A C 1
ATOM 903 O O . TYR A 1 111 ? -0.607 -7.292 -29.426 1.00 70.50 111 TYR A O 1
ATOM 911 N N . THR A 1 112 ? -0.437 -7.168 -27.199 1.00 64.38 112 THR A N 1
ATOM 912 C CA . THR A 1 112 ? -0.141 -5.721 -27.175 1.00 64.38 112 THR A CA 1
ATOM 913 C C . THR A 1 112 ? 1.344 -5.451 -27.427 1.00 64.38 112 THR A C 1
ATOM 915 O O . THR A 1 112 ? 2.159 -6.366 -27.412 1.00 64.38 112 THR A O 1
ATOM 918 N N . GLY A 1 113 ? 1.708 -4.192 -27.682 1.00 67.19 113 GLY A N 1
ATOM 919 C CA . GLY A 1 113 ? 3.106 -3.813 -27.910 1.00 67.19 113 GLY A CA 1
ATOM 920 C C . GLY A 1 113 ? 3.537 -3.909 -29.372 1.00 67.19 113 GLY A C 1
ATOM 921 O O . GLY A 1 113 ? 2.699 -4.068 -30.271 1.00 67.19 113 GLY A O 1
ATOM 922 N N . LYS A 1 114 ? 4.840 -3.731 -29.606 1.00 62.56 114 LYS A N 1
ATOM 923 C CA . LYS A 1 114 ? 5.424 -3.637 -30.952 1.00 62.56 114 LYS A CA 1
ATOM 924 C C . LYS A 1 114 ? 5.774 -5.004 -31.521 1.00 62.56 114 LYS A C 1
ATOM 926 O O . LYS A 1 114 ? 5.675 -5.145 -32.737 1.00 62.56 114 LYS A O 1
ATOM 931 N N . ASN A 1 115 ? 6.111 -5.971 -30.666 1.00 64.19 115 ASN A N 1
ATOM 932 C CA . ASN A 1 115 ? 6.538 -7.294 -31.096 1.00 64.19 115 ASN A CA 1
ATOM 933 C C . ASN A 1 115 ? 5.320 -8.199 -31.233 1.00 64.19 115 ASN A C 1
ATOM 935 O O . ASN A 1 115 ? 4.778 -8.740 -30.269 1.00 64.19 115 ASN A O 1
ATOM 939 N N . LYS A 1 116 ? 4.834 -8.305 -32.463 1.00 71.06 116 LYS A N 1
ATOM 940 C CA . LYS A 1 116 ? 3.682 -9.137 -32.786 1.00 71.06 116 LYS A CA 1
ATOM 941 C C . LYS A 1 116 ? 4.141 -10.548 -33.128 1.00 71.06 116 LYS A C 1
ATOM 943 O O . LYS A 1 116 ? 5.152 -10.690 -33.806 1.00 71.06 116 LYS A O 1
ATOM 948 N N . PRO A 1 117 ? 3.375 -11.589 -32.770 1.00 67.56 117 PRO A N 1
ATOM 949 C CA . PRO A 1 117 ? 3.783 -12.969 -33.010 1.00 67.56 117 PRO A CA 1
ATOM 950 C C . PRO A 1 117 ? 3.839 -13.361 -34.501 1.00 67.56 117 PRO A C 1
ATOM 952 O O . PRO A 1 117 ? 4.379 -14.405 -34.841 1.00 67.56 117 PRO A O 1
ATOM 955 N N . TRP A 1 118 ? 3.300 -12.529 -35.396 1.00 72.69 118 TRP A N 1
ATOM 956 C CA . TRP A 1 118 ? 3.428 -12.666 -36.852 1.00 72.69 118 TRP A CA 1
ATOM 957 C C . TRP A 1 118 ? 4.632 -11.907 -37.442 1.00 72.69 118 TRP A C 1
ATOM 959 O O . TRP A 1 118 ? 4.780 -11.838 -38.660 1.00 72.69 118 TRP A O 1
ATOM 969 N N . GLN A 1 119 ? 5.475 -11.282 -36.615 1.00 69.06 119 GLN A N 1
ATOM 970 C CA . GLN A 1 119 ? 6.715 -10.647 -37.065 1.00 69.06 119 GLN A CA 1
ATOM 971 C C . GLN A 1 119 ? 7.880 -11.641 -37.037 1.00 69.06 119 GLN A C 1
ATOM 973 O O . GLN A 1 119 ? 7.907 -12.578 -36.251 1.00 69.06 119 GLN A O 1
ATOM 978 N N . VAL A 1 120 ? 8.869 -11.412 -37.903 1.00 57.28 120 VAL A N 1
ATOM 979 C CA . VAL A 1 120 ? 9.997 -12.333 -38.144 1.00 57.28 120 VAL A CA 1
ATOM 980 C C . VAL A 1 120 ? 10.943 -12.462 -36.938 1.00 57.28 120 VAL A C 1
ATOM 982 O O . VAL A 1 120 ? 11.672 -13.442 -36.838 1.00 57.28 120 VAL A O 1
ATOM 985 N N . ILE A 1 121 ? 10.948 -11.487 -36.024 1.00 57.72 121 ILE A N 1
ATOM 986 C CA . ILE A 1 121 ? 11.857 -11.442 -34.872 1.00 57.72 121 ILE A CA 1
ATOM 987 C C . ILE A 1 121 ? 11.022 -11.221 -33.614 1.00 57.72 121 ILE A C 1
ATOM 989 O O . ILE A 1 121 ? 10.494 -10.128 -33.411 1.00 57.72 121 ILE A O 1
ATOM 993 N N . ILE A 1 122 ? 10.893 -12.251 -32.777 1.00 57.19 122 ILE A N 1
ATOM 994 C CA . ILE A 1 122 ? 10.179 -12.176 -31.498 1.00 57.19 122 ILE A CA 1
ATOM 995 C C . ILE A 1 122 ? 11.054 -12.839 -30.432 1.00 57.19 122 ILE A C 1
ATOM 997 O O . ILE A 1 122 ? 11.475 -13.980 -30.590 1.00 57.19 122 ILE A O 1
ATOM 1001 N N . ASP A 1 123 ? 11.296 -12.138 -29.324 1.00 53.28 123 ASP A N 1
ATOM 1002 C CA . ASP A 1 123 ? 12.074 -12.632 -28.168 1.00 53.28 123 ASP A CA 1
ATOM 1003 C C . ASP A 1 123 ? 11.200 -13.440 -27.172 1.00 53.28 123 ASP A C 1
ATOM 1005 O O . ASP A 1 123 ? 11.574 -13.751 -26.045 1.00 53.28 123 ASP A O 1
ATOM 1009 N N . ASN A 1 124 ? 9.969 -13.777 -27.570 1.00 59.06 124 ASN A N 1
ATOM 1010 C CA . ASN A 1 124 ? 8.951 -14.390 -26.719 1.00 59.06 124 ASN A CA 1
ATOM 1011 C C . ASN A 1 124 ? 8.359 -15.654 -27.360 1.00 59.06 124 ASN A C 1
ATOM 1013 O O . ASN A 1 124 ? 7.343 -15.623 -28.060 1.00 59.06 124 ASN A O 1
ATOM 1017 N N . LYS A 1 125 ? 8.982 -16.796 -27.046 1.00 53.81 125 LYS A N 1
ATOM 1018 C CA . LYS A 1 125 ? 8.605 -18.131 -27.545 1.00 53.81 125 LYS A CA 1
ATOM 1019 C C . LYS A 1 125 ? 7.161 -18.528 -27.214 1.00 53.81 125 LYS A C 1
ATOM 1021 O O . LYS A 1 125 ? 6.544 -19.280 -27.961 1.00 53.81 125 LYS A O 1
ATOM 1026 N N . TYR A 1 126 ? 6.597 -18.024 -26.114 1.00 58.97 126 TYR A N 1
ATOM 1027 C CA . TYR A 1 126 ? 5.225 -18.349 -25.712 1.00 58.97 126 TYR A CA 1
ATOM 1028 C C . TYR A 1 126 ? 4.189 -17.753 -26.670 1.00 58.97 126 TYR A C 1
ATOM 1030 O O . TYR A 1 126 ? 3.230 -18.416 -27.067 1.00 58.97 126 TYR A O 1
ATOM 1038 N N . GLN A 1 127 ? 4.401 -16.496 -27.058 1.00 61.34 127 GLN A N 1
ATOM 1039 C CA . GLN A 1 127 ? 3.497 -15.780 -27.950 1.00 61.34 127 GLN A CA 1
ATOM 1040 C C . GLN A 1 127 ? 3.506 -16.367 -29.362 1.00 61.34 127 GLN A C 1
ATOM 1042 O O . GLN A 1 127 ? 2.445 -16.471 -29.982 1.00 61.34 127 GLN A O 1
ATOM 1047 N N . GLN A 1 128 ? 4.686 -16.786 -29.822 1.00 62.28 128 GLN A N 1
ATOM 1048 C CA . GLN A 1 128 ? 4.887 -17.387 -31.132 1.00 62.28 128 GLN A CA 1
ATOM 1049 C C . GLN A 1 128 ? 4.215 -18.765 -31.244 1.00 62.28 128 GLN A C 1
ATOM 1051 O O . GLN A 1 128 ? 3.410 -18.962 -32.147 1.00 62.28 128 GLN A O 1
ATOM 1056 N N . ASN A 1 129 ? 4.423 -19.670 -30.280 1.00 65.50 129 ASN A N 1
ATOM 1057 C CA . ASN A 1 129 ? 3.859 -21.028 -30.339 1.00 65.50 129 ASN A CA 1
ATOM 1058 C C . ASN A 1 129 ? 2.319 -21.050 -30.400 1.00 65.50 129 ASN A C 1
ATOM 1060 O O . ASN A 1 129 ? 1.731 -21.835 -31.141 1.00 65.50 129 ASN A O 1
ATOM 1064 N N . LEU A 1 130 ? 1.646 -20.190 -29.624 1.00 67.56 130 LEU A N 1
ATOM 1065 C CA . LEU A 1 130 ? 0.180 -20.103 -29.650 1.00 67.56 130 LEU A CA 1
ATOM 1066 C C . LEU A 1 130 ? -0.338 -19.492 -30.955 1.00 67.56 130 LEU A C 1
ATOM 1068 O O . LEU A 1 130 ? -1.358 -19.934 -31.480 1.00 67.56 130 LEU A O 1
ATOM 1072 N N . TRP A 1 131 ? 0.361 -18.495 -31.495 1.00 70.19 131 TRP A N 1
ATOM 1073 C CA . TRP A 1 131 ? -0.018 -17.900 -32.771 1.00 70.19 131 TRP A CA 1
ATOM 1074 C C . TRP A 1 131 ? 0.213 -18.859 -33.939 1.00 70.19 131 TRP A C 1
ATOM 1076 O O . TRP A 1 131 ? -0.627 -18.938 -34.821 1.00 70.19 131 TRP A O 1
ATOM 1086 N N . GLU A 1 132 ? 1.294 -19.636 -33.942 1.00 71.25 132 GLU A N 1
ATOM 1087 C CA . GLU A 1 132 ? 1.551 -20.646 -34.977 1.00 71.25 132 GLU A CA 1
ATOM 1088 C C . GLU A 1 132 ? 0.479 -21.743 -35.008 1.00 71.25 132 GLU A C 1
ATOM 1090 O O . GLU A 1 132 ? 0.136 -22.249 -36.077 1.00 71.25 132 GLU A O 1
ATOM 1095 N N . GLN A 1 133 ? -0.092 -22.083 -33.850 1.00 76.31 133 GLN A N 1
ATOM 1096 C CA . GLN A 1 133 ? -1.129 -23.105 -33.747 1.00 76.31 133 GLN A CA 1
ATOM 1097 C C . GLN A 1 133 ? -2.489 -22.653 -34.307 1.00 76.31 133 GLN A C 1
ATOM 1099 O O . GLN A 1 133 ? -3.183 -23.454 -34.935 1.00 76.31 133 GLN A O 1
ATOM 1104 N N . TYR A 1 134 ? -2.888 -21.401 -34.056 1.00 76.19 134 TYR A N 1
ATOM 1105 C CA . TYR A 1 134 ? -4.245 -20.907 -34.354 1.00 76.19 134 TYR A CA 1
ATOM 1106 C C . TYR A 1 134 ? -4.296 -19.791 -35.404 1.00 76.19 134 TYR A C 1
ATOM 1108 O O . TYR A 1 134 ? -5.369 -19.461 -35.908 1.00 76.19 134 TYR A O 1
ATOM 1116 N N . GLY A 1 135 ? -3.156 -19.189 -35.724 1.00 70.62 135 GLY A N 1
ATOM 1117 C CA . GLY A 1 135 ? -3.030 -18.116 -36.693 1.00 70.62 135 GLY A CA 1
ATOM 1118 C C . GLY A 1 135 ? -3.223 -18.622 -38.124 1.00 70.62 135 GLY A C 1
ATOM 1119 O O . GLY A 1 135 ? -2.938 -19.782 -38.440 1.00 70.62 135 GLY A O 1
ATOM 1120 N N . PRO A 1 136 ? -3.713 -17.767 -39.032 1.00 70.44 136 PRO A N 1
ATOM 1121 C CA . PRO A 1 136 ? -3.868 -18.142 -40.427 1.00 70.44 136 PRO A CA 1
ATOM 1122 C C . PRO A 1 136 ? -2.496 -18.438 -41.040 1.00 70.44 136 PRO A C 1
ATOM 1124 O O . PRO A 1 136 ? -1.593 -17.602 -41.016 1.00 70.44 136 PRO A O 1
ATOM 1127 N N . LYS A 1 137 ? -2.357 -19.626 -41.639 1.00 67.12 137 LYS A N 1
ATOM 1128 C CA . LYS A 1 137 ? -1.095 -20.098 -42.238 1.00 67.12 137 LYS A CA 1
ATOM 1129 C C . LYS A 1 137 ? -0.564 -19.189 -43.351 1.00 67.12 137 LYS A C 1
ATOM 1131 O O . LYS A 1 137 ? 0.625 -19.205 -43.622 1.00 67.12 137 LYS A O 1
ATOM 1136 N N . SER A 1 138 ? -1.427 -18.379 -43.964 1.00 64.44 138 SER A N 1
ATOM 1137 C CA . SER A 1 138 ? -1.057 -17.361 -44.955 1.00 64.44 138 SER A CA 1
ATOM 1138 C C . SER A 1 138 ? -0.324 -16.150 -44.367 1.00 64.44 138 SER A C 1
ATOM 1140 O O . SER A 1 138 ? 0.325 -15.423 -45.111 1.00 64.44 138 SER A O 1
ATOM 1142 N N . LEU A 1 139 ? -0.441 -15.918 -43.054 1.00 61.03 139 LEU A N 1
ATOM 1143 C CA . LEU A 1 139 ? 0.290 -14.879 -42.319 1.00 61.03 139 LEU A CA 1
ATOM 1144 C C . LEU A 1 139 ? 1.522 -15.433 -41.597 1.00 61.03 139 LEU A C 1
ATOM 1146 O O . LEU A 1 139 ? 2.283 -14.658 -41.017 1.00 61.03 139 LEU A O 1
ATOM 1150 N N . LEU A 1 140 ? 1.723 -16.754 -41.618 1.00 60.22 140 LEU A N 1
ATOM 1151 C CA . LEU A 1 140 ? 3.011 -17.326 -41.257 1.00 60.22 140 LEU A CA 1
ATOM 1152 C C . LEU A 1 140 ? 3.992 -16.984 -42.381 1.00 60.22 140 LEU A C 1
ATOM 1154 O O . LEU A 1 140 ? 3.600 -17.046 -43.549 1.00 60.22 140 LEU A O 1
ATOM 1158 N N . PRO A 1 141 ? 5.240 -16.600 -42.071 1.00 56.28 141 PRO A N 1
ATOM 1159 C CA . PRO A 1 141 ? 6.240 -16.353 -43.098 1.00 56.28 141 PRO A CA 1
ATOM 1160 C C . PRO A 1 141 ? 6.406 -17.613 -43.958 1.00 56.28 141 PRO A C 1
ATOM 1162 O O . PRO A 1 141 ? 7.035 -18.581 -43.538 1.00 56.28 141 PRO A O 1
ATOM 1165 N N . LEU A 1 142 ? 5.796 -17.617 -45.146 1.00 50.97 142 LEU A N 1
ATOM 1166 C CA . LEU A 1 142 ? 5.962 -18.673 -46.136 1.00 50.97 142 LEU A CA 1
ATOM 1167 C C . LEU A 1 142 ? 7.446 -18.704 -46.531 1.00 50.97 142 LEU A C 1
ATOM 1169 O O . LEU A 1 142 ? 8.002 -17.705 -46.991 1.00 50.97 142 LEU A O 1
ATOM 1173 N N . ASP A 1 143 ? 8.080 -19.846 -46.283 1.00 46.69 143 ASP A N 1
ATOM 1174 C CA . ASP A 1 143 ? 9.382 -20.252 -46.816 1.00 46.69 143 ASP A CA 1
ATOM 1175 C C . ASP A 1 143 ? 10.591 -19.358 -46.508 1.00 46.69 143 ASP A C 1
ATOM 1177 O O . ASP A 1 143 ? 11.461 -19.151 -47.357 1.00 46.69 143 ASP A O 1
ATOM 1181 N N . ARG A 1 144 ? 10.733 -18.884 -45.264 1.00 45.19 144 ARG A N 1
ATOM 1182 C CA . ARG A 1 144 ? 12.062 -18.485 -44.773 1.00 45.19 144 ARG A CA 1
ATOM 1183 C C . ARG A 1 144 ? 12.459 -19.330 -43.573 1.00 45.19 144 ARG A C 1
ATOM 1185 O O . ARG A 1 144 ? 11.674 -19.413 -42.630 1.00 45.19 144 ARG A O 1
ATOM 1192 N N . PRO A 1 145 ? 13.654 -19.956 -43.589 1.00 38.19 145 PRO A N 1
ATOM 1193 C CA . PRO A 1 145 ? 14.147 -20.660 -42.420 1.00 38.19 145 PRO A CA 1
ATOM 1194 C C . PRO A 1 145 ? 14.127 -19.684 -41.250 1.00 38.19 145 PRO A C 1
ATOM 1196 O O . PRO A 1 145 ? 14.541 -18.531 -41.393 1.00 38.19 145 PRO A O 1
ATOM 1199 N N . ILE A 1 146 ? 13.596 -20.147 -40.120 1.00 41.78 146 ILE A N 1
ATOM 1200 C CA . ILE A 1 146 ? 13.641 -19.435 -38.850 1.00 41.78 146 ILE A CA 1
ATOM 1201 C C . ILE A 1 146 ? 15.110 -19.083 -38.629 1.00 41.78 146 ILE A C 1
ATOM 1203 O O . ILE A 1 146 ? 15.933 -19.960 -38.361 1.00 41.78 146 ILE A O 1
ATOM 1207 N N . VAL A 1 147 ? 15.462 -17.811 -38.819 1.00 39.34 147 VAL A N 1
ATOM 1208 C CA . VAL A 1 147 ? 16.800 -17.325 -38.511 1.00 39.34 147 VAL A CA 1
ATOM 1209 C C . VAL A 1 147 ? 16.857 -17.268 -36.992 1.00 39.34 147 VAL A C 1
ATOM 1211 O O . VAL A 1 147 ? 16.560 -16.252 -36.370 1.00 39.34 147 VAL A O 1
ATOM 1214 N N . HIS A 1 148 ? 17.176 -18.406 -36.383 1.00 43.25 148 HIS A N 1
ATOM 1215 C CA . HIS A 1 148 ? 17.690 -18.457 -35.029 1.00 43.25 148 HIS A CA 1
ATOM 1216 C C . HIS A 1 148 ? 19.037 -17.743 -35.039 1.00 43.25 148 HIS A C 1
ATOM 1218 O O . HIS A 1 148 ? 20.073 -18.366 -35.229 1.00 43.25 148 HIS A O 1
ATOM 1224 N N . ALA A 1 149 ? 19.028 -16.428 -34.900 1.00 41.59 149 ALA A N 1
ATOM 1225 C CA . ALA A 1 149 ? 20.235 -15.694 -34.596 1.00 41.59 149 ALA A CA 1
ATOM 1226 C C . ALA A 1 149 ? 19.846 -14.476 -33.764 1.00 41.59 149 ALA A C 1
ATOM 1228 O O . ALA A 1 149 ? 19.631 -13.375 -34.276 1.00 41.59 149 ALA A O 1
ATOM 1229 N N . GLU A 1 150 ? 19.855 -14.647 -32.441 1.00 45.53 150 GLU A N 1
ATOM 1230 C CA . GLU A 1 150 ? 20.671 -13.709 -31.681 1.00 45.53 150 GLU A CA 1
ATOM 1231 C C . GLU A 1 150 ? 22.053 -13.768 -32.335 1.00 45.53 150 GLU A C 1
ATOM 1233 O O . GLU A 1 150 ? 22.854 -14.619 -31.968 1.00 45.53 150 GLU A O 1
ATOM 1238 N N . GLU A 1 151 ? 22.303 -12.952 -33.369 1.00 47.31 151 GLU A N 1
ATOM 1239 C CA . GLU A 1 151 ? 23.677 -12.758 -33.809 1.00 47.31 151 GL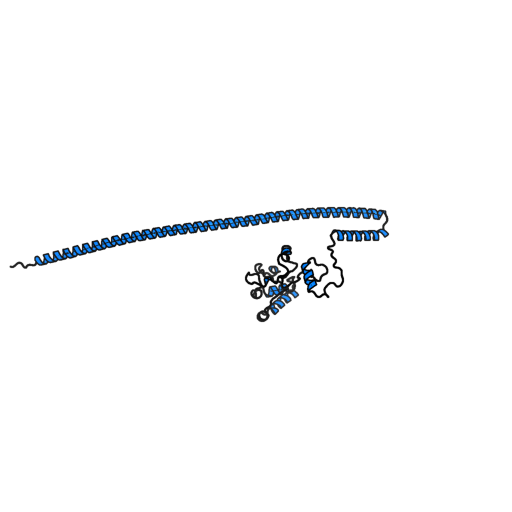U A CA 1
ATOM 1240 C C . GLU A 1 151 ? 24.387 -12.270 -32.553 1.00 47.31 151 GLU A C 1
ATOM 1242 O O . GLU A 1 151 ? 24.099 -11.160 -32.063 1.00 47.31 151 GLU A O 1
ATOM 1247 N N . SER A 1 152 ? 25.227 -13.133 -31.985 1.00 50.91 152 SER A N 1
ATOM 1248 C CA . SER A 1 152 ? 25.926 -12.816 -30.756 1.00 50.91 152 SER A CA 1
ATOM 1249 C C . SER A 1 152 ? 26.717 -11.532 -31.004 1.00 50.91 152 SER A C 1
ATOM 1251 O O . SER A 1 152 ? 27.028 -11.158 -32.143 1.00 50.91 152 SER A O 1
ATOM 1253 N N . ARG A 1 153 ? 27.044 -10.789 -29.946 1.00 54.28 153 ARG A N 1
ATOM 1254 C CA . ARG A 1 153 ? 27.877 -9.588 -30.107 1.00 54.28 153 ARG A CA 1
ATOM 1255 C C . ARG A 1 153 ? 29.167 -9.906 -30.885 1.00 54.28 153 ARG A C 1
ATOM 1257 O O . ARG A 1 153 ? 29.627 -9.055 -31.640 1.00 54.28 153 ARG A O 1
ATOM 1264 N N . GLU A 1 154 ? 29.666 -11.133 -30.750 1.00 52.88 154 GLU A N 1
ATOM 1265 C CA . GLU A 1 154 ? 30.820 -11.676 -31.464 1.00 52.88 154 GLU A CA 1
ATOM 1266 C C . GLU A 1 154 ? 30.524 -11.936 -32.948 1.00 52.88 154 GLU A C 1
ATOM 1268 O O . GLU A 1 154 ? 31.347 -11.587 -33.784 1.00 52.88 154 GLU A O 1
ATOM 1273 N N . GLU A 1 155 ? 29.343 -12.439 -33.322 1.00 60.53 155 GLU A N 1
ATOM 1274 C CA . GLU A 1 155 ? 28.955 -12.620 -34.733 1.00 60.53 155 GLU A CA 1
ATOM 1275 C C . GLU A 1 155 ? 28.747 -11.283 -35.458 1.00 60.53 155 GLU A C 1
ATOM 1277 O O . GLU A 1 155 ? 29.170 -11.120 -36.606 1.00 60.53 155 GLU A O 1
ATOM 1282 N N . LYS A 1 156 ? 28.185 -10.276 -34.774 1.00 64.19 156 LYS A N 1
ATOM 1283 C CA . LYS A 1 156 ? 28.092 -8.905 -35.315 1.00 64.19 156 LYS A CA 1
ATOM 1284 C C . LYS A 1 156 ? 29.463 -8.258 -35.470 1.00 64.19 156 LYS A C 1
ATOM 1286 O O . LYS A 1 156 ? 29.680 -7.513 -36.427 1.00 64.19 156 LYS A O 1
ATOM 1291 N N . GLU A 1 157 ? 30.376 -8.508 -34.533 1.00 63.78 157 GLU A N 1
ATOM 1292 C CA . GLU A 1 157 ? 31.759 -8.038 -34.629 1.00 63.78 157 GLU A CA 1
ATOM 1293 C C . GLU A 1 157 ? 32.513 -8.766 -35.749 1.00 63.78 157 GLU A C 1
ATOM 1295 O O . GLU A 1 157 ? 33.123 -8.092 -36.572 1.00 63.78 157 GLU A O 1
ATOM 1300 N N . ALA A 1 158 ? 32.357 -10.083 -35.898 1.00 70.94 158 ALA A N 1
ATOM 1301 C CA . ALA A 1 158 ? 32.952 -10.864 -36.983 1.00 70.94 158 ALA A CA 1
ATOM 1302 C C . ALA A 1 158 ? 32.431 -10.444 -38.368 1.00 70.94 158 ALA A C 1
ATOM 1304 O O . ALA A 1 158 ? 33.193 -10.397 -39.337 1.00 70.94 158 ALA A O 1
ATOM 1305 N N . ARG A 1 159 ? 31.143 -10.090 -38.482 1.00 76.25 159 ARG A N 1
ATOM 1306 C CA . ARG A 1 159 ? 30.579 -9.558 -39.730 1.00 76.25 159 ARG A CA 1
ATOM 1307 C C . ARG A 1 159 ? 31.132 -8.174 -40.056 1.00 76.25 159 ARG A C 1
ATOM 1309 O O . ARG A 1 159 ? 31.534 -7.946 -41.192 1.00 76.25 159 ARG A O 1
ATOM 1316 N N . ARG A 1 160 ? 31.231 -7.283 -39.063 1.00 71.69 160 ARG A N 1
ATOM 1317 C CA . ARG A 1 160 ? 31.869 -5.965 -39.228 1.00 71.69 160 ARG A CA 1
ATOM 1318 C C . ARG A 1 160 ? 33.350 -6.086 -39.575 1.00 71.69 160 ARG A C 1
ATOM 1320 O O . ARG A 1 160 ? 33.823 -5.318 -40.401 1.00 71.69 160 ARG A O 1
ATOM 1327 N N . GLU A 1 161 ? 34.071 -7.040 -38.991 1.00 72.50 161 GLU A N 1
ATOM 1328 C CA . GLU A 1 161 ? 35.468 -7.316 -39.341 1.00 72.50 161 GLU A CA 1
ATOM 1329 C C . GLU A 1 161 ? 35.586 -7.842 -40.778 1.00 72.50 161 GLU A C 1
ATOM 1331 O O . GLU A 1 161 ? 36.439 -7.364 -41.521 1.00 72.50 161 GLU A O 1
ATOM 1336 N N . LYS A 1 162 ? 34.687 -8.730 -41.227 1.00 78.81 162 LYS A N 1
ATOM 1337 C CA . LYS A 1 162 ? 34.630 -9.172 -42.634 1.00 78.81 162 LYS A CA 1
ATOM 1338 C C . LYS A 1 162 ? 34.301 -8.036 -43.604 1.00 78.81 162 LYS A C 1
ATOM 1340 O O . LYS A 1 162 ? 34.944 -7.925 -44.644 1.00 78.81 162 LYS A O 1
ATOM 1345 N N . GLU A 1 163 ? 33.327 -7.192 -43.274 1.00 76.12 163 GLU A N 1
ATOM 1346 C CA . GLU A 1 163 ? 32.952 -6.021 -44.079 1.00 76.12 163 GLU A CA 1
ATOM 1347 C C . GLU A 1 163 ? 34.109 -5.009 -44.153 1.00 76.12 163 GLU A C 1
ATOM 1349 O O . GLU A 1 163 ? 34.426 -4.518 -45.234 1.00 76.12 163 GLU A O 1
ATOM 1354 N N . GLN A 1 164 ? 34.809 -4.767 -43.038 1.00 66.38 164 GLN A N 1
ATOM 1355 C CA . GLN A 1 164 ? 36.003 -3.916 -42.999 1.00 66.38 164 GLN A CA 1
ATOM 1356 C C . GLN A 1 164 ? 37.171 -4.515 -43.785 1.00 66.38 164 GLN A C 1
ATOM 1358 O O . GLN A 1 164 ? 37.870 -3.782 -44.481 1.00 66.38 164 GLN A O 1
ATOM 1363 N N . GLN A 1 165 ? 37.380 -5.831 -43.720 1.00 68.56 165 GLN A N 1
ATOM 1364 C CA . GLN A 1 165 ? 38.421 -6.506 -44.494 1.00 68.56 165 GLN A CA 1
ATOM 1365 C C . GLN A 1 165 ? 38.145 -6.395 -46.000 1.00 68.56 165 GLN A C 1
ATOM 1367 O O . GLN A 1 165 ? 39.059 -6.098 -46.769 1.00 68.56 165 GLN A O 1
ATOM 1372 N N . ALA A 1 166 ? 36.883 -6.545 -46.412 1.00 73.88 166 ALA A N 1
ATOM 1373 C CA . ALA A 1 166 ? 36.456 -6.352 -47.796 1.00 73.88 166 ALA A CA 1
ATOM 1374 C C . ALA A 1 166 ? 36.604 -4.889 -48.255 1.00 73.88 166 ALA A C 1
ATOM 1376 O O . ALA A 1 166 ? 36.971 -4.630 -49.400 1.00 73.88 166 ALA A O 1
ATOM 1377 N N . GLU A 1 167 ? 36.363 -3.919 -47.370 1.00 67.88 167 GLU A N 1
ATOM 1378 C CA . GLU A 1 167 ? 36.568 -2.495 -47.647 1.00 67.88 167 GLU A CA 1
ATOM 1379 C C . GLU A 1 167 ? 38.061 -2.152 -47.803 1.00 67.88 167 GLU A C 1
ATOM 1381 O O . GLU A 1 167 ? 38.437 -1.464 -48.753 1.00 67.88 167 GLU A O 1
ATOM 1386 N N . ILE A 1 168 ? 38.927 -2.714 -46.951 1.00 64.44 168 ILE A N 1
ATOM 1387 C CA . ILE A 1 168 ? 40.393 -2.612 -47.058 1.00 64.44 168 ILE A CA 1
ATOM 1388 C C . ILE A 1 168 ? 40.892 -3.236 -48.364 1.00 64.44 168 ILE A C 1
ATOM 1390 O O . ILE A 1 168 ? 41.764 -2.677 -49.026 1.00 64.44 168 ILE A O 1
ATOM 1394 N N . GLU A 1 169 ? 40.342 -4.378 -48.767 1.00 66.75 169 GLU A N 1
ATOM 1395 C CA . GLU A 1 169 ? 40.705 -5.062 -50.011 1.00 66.75 169 GLU A CA 1
ATOM 1396 C C . GLU A 1 169 ? 40.212 -4.300 -51.258 1.00 66.75 169 GLU A C 1
ATOM 1398 O O . GLU A 1 169 ? 40.876 -4.277 -52.300 1.00 66.75 169 GLU A O 1
ATOM 1403 N N . LYS A 1 170 ? 39.079 -3.598 -51.134 1.00 66.19 170 LYS A N 1
ATOM 1404 C CA . LYS A 1 170 ? 38.515 -2.725 -52.170 1.00 66.19 170 LYS A CA 1
ATOM 1405 C C . LYS A 1 170 ? 39.315 -1.427 -52.334 1.00 66.19 170 LYS A C 1
ATOM 1407 O O . LYS A 1 170 ? 39.646 -1.072 -53.463 1.00 66.19 170 LYS A O 1
ATOM 1412 N N . PHE A 1 171 ? 39.685 -0.761 -51.238 1.00 55.84 171 PHE A N 1
ATOM 1413 C CA . PHE A 1 171 ? 40.552 0.429 -51.252 1.00 55.84 171 PHE A CA 1
ATOM 1414 C C . PHE A 1 171 ? 42.022 0.092 -51.550 1.00 55.84 171 PHE A C 1
ATOM 1416 O O . PHE A 1 171 ? 42.750 0.883 -52.149 1.00 55.84 171 PHE A O 1
ATOM 1423 N N . GLY A 1 172 ? 42.461 -1.122 -51.213 1.00 53.06 172 GLY A N 1
ATOM 1424 C CA . GLY A 1 172 ? 43.822 -1.607 -51.420 1.00 53.06 172 GLY A CA 1
ATOM 1425 C C . GLY A 1 172 ? 44.239 -1.777 -52.884 1.00 53.06 172 GLY A C 1
ATOM 1426 O O . GLY A 1 172 ? 45.425 -1.984 -53.138 1.00 53.06 172 GLY A O 1
ATOM 1427 N N . ARG A 1 173 ? 43.322 -1.663 -53.853 1.00 56.22 173 ARG A N 1
ATOM 1428 C CA . ARG A 1 173 ? 43.674 -1.611 -55.286 1.00 56.22 173 ARG A CA 1
ATOM 1429 C C . ARG A 1 173 ? 44.210 -0.245 -55.732 1.00 56.22 173 ARG A C 1
ATOM 1431 O O . ARG A 1 173 ? 44.730 -0.159 -56.836 1.00 56.22 173 ARG A O 1
ATOM 1438 N N . VAL A 1 174 ? 44.102 0.788 -54.891 1.00 57.72 174 VAL A N 1
ATOM 1439 C CA . VAL A 1 174 ? 44.440 2.185 -55.233 1.00 57.72 174 VAL A CA 1
ATOM 1440 C C . VAL A 1 174 ? 45.627 2.731 -54.417 1.00 57.72 174 VAL A C 1
ATOM 1442 O O . VAL A 1 174 ? 46.250 3.699 -54.832 1.00 57.72 174 VAL A O 1
ATOM 1445 N N . LEU A 1 175 ? 45.994 2.092 -53.298 1.00 57.94 175 LEU A N 1
ATOM 1446 C CA . LEU A 1 175 ? 47.030 2.576 -52.370 1.00 57.94 175 LEU A CA 1
ATOM 1447 C C . LEU A 1 175 ? 48.371 1.837 -52.510 1.00 57.94 175 LEU A C 1
ATOM 1449 O O . LEU A 1 175 ? 48.415 0.614 -52.701 1.00 57.94 175 LEU A O 1
ATOM 1453 N N . THR A 1 176 ? 49.468 2.574 -52.341 1.00 70.00 176 THR A N 1
ATOM 1454 C CA . THR A 1 176 ? 50.841 2.050 -52.314 1.00 70.00 176 THR A CA 1
ATOM 1455 C C . THR A 1 176 ? 51.106 1.207 -51.056 1.00 70.00 176 THR A C 1
ATOM 1457 O O . THR A 1 176 ? 50.376 1.260 -50.067 1.00 70.00 176 THR A O 1
ATOM 1460 N N . PHE A 1 177 ? 52.165 0.388 -51.069 1.00 69.19 177 PHE A N 1
ATOM 1461 C CA . PHE A 1 177 ? 52.512 -0.490 -49.938 1.00 69.19 177 PHE A CA 1
ATOM 1462 C C . PHE A 1 177 ? 52.748 0.280 -48.623 1.00 69.19 177 PHE A C 1
ATOM 1464 O O . PHE A 1 177 ? 52.341 -0.193 -47.565 1.00 69.19 177 PHE A O 1
ATOM 1471 N N . LYS A 1 178 ? 53.337 1.484 -48.691 1.00 68.69 178 LYS A N 1
ATOM 1472 C CA . LYS A 1 178 ? 53.582 2.337 -47.514 1.00 68.69 178 LYS A CA 1
ATOM 1473 C C . LYS A 1 178 ? 52.286 2.862 -46.892 1.00 68.69 178 LYS A C 1
ATOM 1475 O O . LYS A 1 178 ? 52.109 2.755 -45.685 1.00 68.69 178 LYS A O 1
ATOM 1480 N N . GLU A 1 179 ? 51.348 3.327 -47.714 1.00 73.62 179 GLU A N 1
ATOM 1481 C CA . GLU A 1 179 ? 50.041 3.819 -47.249 1.00 73.62 179 GLU A CA 1
ATOM 1482 C C . GLU A 1 179 ? 49.204 2.696 -46.609 1.00 73.62 179 GLU A C 1
ATOM 1484 O O . GLU A 1 179 ? 48.446 2.928 -45.669 1.00 73.62 179 GLU A O 1
ATOM 1489 N N . LYS A 1 180 ? 49.378 1.445 -47.065 1.00 70.19 180 LYS A N 1
ATOM 1490 C CA . LYS A 1 180 ? 48.742 0.267 -46.450 1.00 70.19 180 LYS A CA 1
ATOM 1491 C C . LYS A 1 180 ? 49.290 -0.054 -45.061 1.00 70.19 180 LYS A C 1
ATOM 1493 O O . LYS A 1 180 ? 48.520 -0.499 -44.210 1.00 70.19 180 LYS A O 1
ATOM 1498 N N . GLU A 1 181 ? 50.590 0.119 -44.825 1.00 73.50 181 GLU A N 1
ATOM 1499 C CA . GLU A 1 181 ? 51.169 -0.090 -43.493 1.00 73.50 181 GLU A CA 1
ATOM 1500 C C . GLU A 1 181 ? 50.753 1.001 -42.508 1.00 73.50 181 GLU A C 1
ATOM 1502 O O . GLU A 1 181 ? 50.388 0.679 -41.377 1.00 73.50 181 GLU A O 1
ATOM 1507 N N . GLU A 1 182 ? 50.747 2.266 -42.934 1.00 77.25 182 GLU A N 1
ATOM 1508 C CA . GLU A 1 182 ? 50.284 3.375 -42.094 1.00 77.25 182 GLU A CA 1
ATOM 1509 C C . GLU A 1 182 ? 48.812 3.202 -41.717 1.00 77.25 182 GLU A C 1
ATOM 1511 O O . GLU A 1 182 ? 48.487 3.209 -40.533 1.00 77.25 182 GLU A O 1
ATOM 1516 N N . PHE A 1 183 ? 47.940 2.891 -42.683 1.00 74.19 183 PHE A N 1
ATOM 1517 C CA . PHE A 1 183 ? 46.522 2.641 -42.413 1.00 74.19 183 PHE A CA 1
ATOM 1518 C C . PHE A 1 183 ? 46.293 1.485 -41.424 1.00 74.19 183 PHE A C 1
ATOM 1520 O O . PHE A 1 183 ? 45.411 1.555 -40.565 1.00 74.19 183 PHE A O 1
ATOM 1527 N N . ARG A 1 184 ? 47.095 0.412 -41.513 1.00 75.88 184 ARG A N 1
ATOM 1528 C CA . ARG A 1 184 ? 47.036 -0.714 -40.565 1.00 75.88 184 ARG A CA 1
ATOM 1529 C C . ARG A 1 184 ? 47.456 -0.303 -39.155 1.00 75.88 184 ARG A C 1
ATOM 1531 O O . ARG A 1 184 ? 46.819 -0.756 -38.207 1.00 75.88 184 ARG A O 1
ATOM 1538 N N . LYS A 1 185 ? 48.481 0.544 -39.016 1.00 81.00 185 LYS A N 1
ATOM 1539 C CA . LYS A 1 185 ? 48.920 1.072 -37.714 1.00 81.00 185 LYS A CA 1
ATOM 1540 C C . LYS A 1 185 ? 47.851 1.960 -37.085 1.00 81.00 185 LYS A C 1
ATOM 1542 O O . LYS A 1 185 ? 47.440 1.680 -35.965 1.00 81.00 185 LYS A O 1
ATOM 1547 N N . THR A 1 186 ? 47.307 2.925 -37.828 1.00 80.12 186 THR A N 1
ATOM 1548 C CA . THR A 1 186 ? 46.264 3.832 -37.314 1.00 80.12 186 THR A CA 1
ATOM 1549 C C . THR A 1 186 ? 45.010 3.066 -36.884 1.00 80.12 186 THR A C 1
ATOM 1551 O O . THR A 1 186 ? 44.457 3.307 -35.816 1.00 80.12 186 THR A O 1
ATOM 1554 N N . ARG A 1 187 ? 44.581 2.065 -37.666 1.00 76.94 187 ARG A N 1
ATOM 1555 C CA . ARG A 1 187 ? 43.444 1.199 -37.304 1.00 76.94 187 ARG A CA 1
ATOM 1556 C C . ARG A 1 187 ? 43.712 0.331 -36.074 1.00 76.94 187 ARG A C 1
ATOM 1558 O O . ARG A 1 187 ? 42.775 0.055 -35.324 1.00 76.94 187 ARG A O 1
ATOM 1565 N N . ALA A 1 188 ? 44.944 -0.144 -35.889 1.00 80.69 188 ALA A N 1
ATOM 1566 C CA . ALA A 1 188 ? 45.320 -0.918 -34.708 1.00 80.69 188 ALA A CA 1
ATOM 1567 C C . ALA A 1 188 ? 45.278 -0.046 -33.444 1.00 80.69 188 ALA A C 1
ATOM 1569 O O . ALA A 1 188 ? 44.693 -0.466 -32.446 1.00 80.69 188 ALA A O 1
ATOM 1570 N N . GLU A 1 189 ? 45.792 1.183 -33.526 1.00 85.44 189 GLU A N 1
ATOM 1571 C CA . GLU A 1 189 ? 45.733 2.181 -32.450 1.00 85.44 189 GLU A CA 1
ATOM 1572 C C . GLU A 1 189 ? 44.279 2.553 -32.104 1.00 85.44 189 GLU A C 1
ATOM 1574 O O . GLU A 1 189 ? 43.885 2.482 -30.940 1.00 85.44 189 GLU A O 1
ATOM 1579 N N . GLU A 1 190 ? 43.429 2.820 -33.105 1.00 82.12 190 GLU A N 1
ATOM 1580 C CA . GLU A 1 190 ? 41.993 3.070 -32.893 1.00 82.12 190 GLU A CA 1
ATOM 1581 C C . GLU A 1 190 ? 41.270 1.875 -32.245 1.00 82.12 190 GLU A C 1
ATOM 1583 O O . GLU A 1 190 ? 40.342 2.051 -31.446 1.00 82.12 190 GLU A O 1
ATOM 1588 N N . LYS A 1 191 ? 41.651 0.638 -32.600 1.00 82.69 191 LYS A N 1
ATOM 1589 C CA . LYS A 1 191 ? 41.071 -0.578 -32.009 1.00 82.69 191 LYS A CA 1
ATOM 1590 C C . LYS A 1 191 ? 41.465 -0.702 -30.537 1.00 82.69 191 LYS A C 1
ATOM 1592 O O . LYS A 1 191 ? 40.600 -1.011 -29.716 1.00 82.69 191 LYS A O 1
ATOM 1597 N N . GLU A 1 192 ? 42.725 -0.425 -30.208 1.00 88.75 192 GLU A N 1
ATOM 1598 C CA . GLU A 1 192 ? 43.233 -0.440 -28.834 1.00 88.75 192 GLU A CA 1
ATOM 1599 C C . GLU A 1 192 ? 42.568 0.649 -27.976 1.00 88.75 192 GLU A C 1
ATOM 1601 O O . GLU A 1 192 ? 42.107 0.373 -26.867 1.00 88.75 192 GLU A O 1
ATOM 1606 N N . GLU A 1 193 ? 42.421 1.867 -28.502 1.00 88.88 193 GLU A N 1
ATOM 1607 C CA . GLU A 1 193 ? 41.757 2.966 -27.794 1.00 88.88 193 GLU A CA 1
ATOM 1608 C C . GLU A 1 193 ? 40.272 2.668 -27.538 1.00 88.88 193 GLU A C 1
ATOM 1610 O O . GLU A 1 193 ? 39.778 2.824 -26.417 1.00 88.88 193 GLU A O 1
ATOM 1615 N N . ARG A 1 194 ? 39.558 2.137 -28.540 1.00 81.62 194 ARG A N 1
ATOM 1616 C CA . ARG A 1 194 ? 38.167 1.687 -28.368 1.00 81.62 194 ARG A CA 1
ATOM 1617 C C . ARG A 1 194 ? 38.042 0.567 -27.344 1.00 81.62 194 ARG A C 1
ATOM 1619 O O . ARG A 1 194 ? 37.026 0.495 -26.651 1.00 81.62 194 ARG A O 1
ATOM 1626 N N . GLN A 1 195 ? 39.026 -0.326 -27.254 1.00 85.62 195 GLN A N 1
ATOM 1627 C CA . GLN A 1 195 ? 39.026 -1.380 -26.246 1.00 85.62 195 GLN A CA 1
ATOM 1628 C C . GLN A 1 195 ? 39.195 -0.795 -24.839 1.00 85.62 195 GLN A C 1
ATOM 1630 O O . GLN A 1 195 ? 38.381 -1.106 -23.968 1.00 85.62 195 GLN A O 1
ATOM 1635 N N . LYS A 1 196 ? 40.150 0.123 -24.645 1.00 91.88 196 LYS A N 1
ATOM 1636 C CA . LYS A 1 196 ? 40.357 0.831 -23.369 1.00 91.88 196 LYS A CA 1
ATOM 1637 C C . LYS A 1 196 ? 39.108 1.603 -22.932 1.00 91.88 196 LYS A C 1
ATOM 1639 O O . LYS A 1 196 ? 38.683 1.485 -21.786 1.00 91.88 196 LYS A O 1
ATOM 1644 N N . GLN A 1 197 ? 38.452 2.317 -23.850 1.00 86.81 197 GLN A N 1
ATOM 1645 C CA . GLN A 1 197 ? 37.197 3.024 -23.556 1.00 86.81 197 GLN A CA 1
ATOM 1646 C C . GLN A 1 197 ? 36.072 2.070 -23.127 1.00 86.81 197 GLN A C 1
ATOM 1648 O O . GLN A 1 197 ? 35.333 2.359 -22.186 1.00 86.81 197 GLN A O 1
ATOM 1653 N N . ARG A 1 198 ? 35.947 0.906 -23.779 1.00 84.38 198 ARG A N 1
ATOM 1654 C CA . ARG A 1 198 ? 34.947 -0.112 -23.414 1.00 84.38 198 ARG A CA 1
ATOM 1655 C C . ARG A 1 198 ? 35.221 -0.734 -22.048 1.00 84.38 198 ARG A C 1
ATOM 1657 O O . ARG A 1 198 ? 34.269 -1.086 -21.353 1.00 84.38 198 ARG A O 1
ATOM 1664 N N . GLU A 1 199 ? 36.484 -0.932 -21.687 1.00 91.06 199 GLU A N 1
ATOM 1665 C CA . GLU A 1 199 ? 36.873 -1.447 -20.371 1.00 91.06 199 GLU A CA 1
ATOM 1666 C C . GLU A 1 199 ? 36.545 -0.435 -19.271 1.00 91.06 199 GLU A C 1
ATOM 1668 O O . GLU A 1 199 ? 35.856 -0.800 -18.318 1.00 91.06 199 GLU A O 1
ATOM 1673 N N . LEU A 1 200 ? 36.883 0.841 -19.478 1.00 92.75 200 LEU A N 1
ATOM 1674 C CA . LEU A 1 200 ? 36.527 1.926 -18.563 1.00 92.75 200 LEU A CA 1
ATOM 1675 C C . LEU A 1 200 ? 35.004 2.054 -18.385 1.00 92.75 200 LEU A C 1
ATOM 1677 O O . LEU A 1 200 ? 34.502 2.140 -17.267 1.00 92.75 200 LEU A O 1
ATOM 1681 N N . GLU A 1 201 ? 34.234 1.997 -19.475 1.00 88.19 201 GLU A N 1
ATOM 1682 C CA . GLU A 1 201 ? 32.769 2.053 -19.405 1.00 88.19 201 GLU A CA 1
ATOM 1683 C C . GLU A 1 201 ? 32.182 0.845 -18.650 1.00 88.19 201 GLU A C 1
ATOM 1685 O O . GLU A 1 201 ? 31.205 0.970 -17.907 1.00 88.19 201 GLU A O 1
ATOM 1690 N N . ARG A 1 202 ? 32.772 -0.347 -18.814 1.00 89.31 202 ARG A N 1
ATOM 1691 C CA . ARG A 1 202 ? 32.363 -1.546 -18.066 1.00 89.31 202 ARG A CA 1
ATOM 1692 C C . ARG A 1 202 ? 32.646 -1.403 -16.576 1.00 89.31 202 ARG A C 1
ATOM 1694 O O . ARG A 1 202 ? 31.831 -1.878 -15.786 1.00 89.31 202 ARG A O 1
ATOM 1701 N N . GLU A 1 203 ? 33.764 -0.793 -16.211 1.00 94.06 203 GLU A N 1
ATOM 1702 C CA . GLU A 1 203 ? 34.141 -0.543 -14.822 1.00 94.06 203 GLU A CA 1
ATOM 1703 C C . GLU A 1 203 ? 33.204 0.476 -14.168 1.00 94.06 203 GLU A C 1
ATOM 1705 O O . GLU A 1 203 ? 32.567 0.143 -13.170 1.00 94.06 203 GLU A O 1
ATOM 1710 N N . MET A 1 204 ? 32.957 1.624 -14.810 1.00 91.00 204 MET A N 1
ATOM 1711 C CA . MET A 1 204 ? 31.990 2.612 -14.308 1.00 91.00 204 MET A CA 1
ATOM 1712 C C . MET A 1 204 ? 30.591 2.009 -14.120 1.00 91.00 204 MET A C 1
ATOM 1714 O O . MET A 1 204 ? 29.960 2.184 -13.080 1.00 91.00 204 MET A O 1
ATOM 1718 N N . ARG A 1 205 ? 30.115 1.205 -15.082 1.00 89.06 205 ARG A N 1
ATOM 1719 C CA . ARG A 1 205 ? 28.822 0.507 -14.957 1.00 89.06 205 ARG A CA 1
ATOM 1720 C C . ARG A 1 205 ? 28.803 -0.528 -13.829 1.00 89.06 205 ARG A C 1
ATOM 1722 O O . ARG A 1 205 ? 27.723 -0.851 -13.330 1.00 89.06 205 ARG A O 1
ATOM 1729 N N . ARG A 1 206 ? 29.946 -1.125 -13.466 1.00 91.50 206 ARG A N 1
ATOM 1730 C CA . ARG A 1 206 ? 30.043 -2.040 -12.315 1.00 91.50 206 ARG A CA 1
ATOM 1731 C C . ARG A 1 206 ? 29.936 -1.258 -11.013 1.00 91.50 206 ARG A C 1
ATOM 1733 O O . ARG A 1 206 ? 29.118 -1.641 -10.181 1.00 91.50 206 ARG A O 1
ATOM 1740 N N . GLU A 1 207 ? 30.661 -0.151 -10.894 1.00 94.38 207 GLU A N 1
ATOM 1741 C CA . GLU A 1 207 ? 30.598 0.728 -9.723 1.00 94.38 207 GLU A CA 1
ATOM 1742 C C . GLU A 1 207 ? 29.197 1.316 -9.515 1.00 94.38 207 GLU A C 1
ATOM 1744 O O . GLU A 1 207 ? 28.674 1.292 -8.404 1.00 94.38 207 GLU A O 1
ATOM 1749 N N . GLU A 1 208 ? 28.537 1.789 -10.576 1.00 93.06 208 GLU A N 1
ATOM 1750 C CA . GLU A 1 208 ? 27.158 2.290 -10.498 1.00 93.06 208 GLU A CA 1
ATOM 1751 C C . GLU A 1 208 ? 26.181 1.208 -10.026 1.00 93.06 208 GLU A C 1
ATOM 1753 O O . GLU A 1 208 ? 25.326 1.455 -9.173 1.00 93.06 208 GLU A O 1
ATOM 1758 N N . LYS A 1 209 ? 26.318 -0.020 -10.543 1.00 92.62 209 LYS A N 1
ATOM 1759 C CA . LYS A 1 209 ? 25.493 -1.153 -10.103 1.00 92.62 209 LYS A CA 1
ATOM 1760 C C . LYS A 1 209 ? 25.749 -1.519 -8.647 1.00 92.62 209 LYS A C 1
ATOM 1762 O O . LYS A 1 209 ? 24.814 -1.937 -7.967 1.00 92.62 209 LYS A O 1
ATOM 1767 N N . GLU A 1 210 ? 26.987 -1.416 -8.182 1.00 94.81 210 GLU A N 1
ATOM 1768 C CA . GLU A 1 210 ? 27.342 -1.685 -6.792 1.00 94.81 210 GLU A CA 1
ATOM 1769 C C . GLU A 1 210 ? 26.770 -0.617 -5.855 1.00 94.81 210 GLU A C 1
ATOM 1771 O O . GLU A 1 210 ? 26.090 -0.971 -4.891 1.00 94.81 210 GLU A O 1
ATOM 1776 N N . LYS A 1 211 ? 26.903 0.668 -6.211 1.00 95.81 211 LYS A N 1
ATOM 1777 C CA . LYS A 1 211 ? 26.276 1.789 -5.490 1.00 95.81 211 LYS A CA 1
ATOM 1778 C C . LYS A 1 211 ? 24.761 1.618 -5.393 1.00 95.81 211 LYS A C 1
ATOM 1780 O O . LYS A 1 211 ? 24.207 1.680 -4.299 1.00 95.81 211 LYS A O 1
ATOM 1785 N N . LEU A 1 212 ? 24.100 1.293 -6.507 1.00 93.88 212 LEU A N 1
ATOM 1786 C CA . LEU A 1 212 ? 22.655 1.058 -6.525 1.00 93.88 212 LEU A CA 1
ATOM 1787 C C . LEU A 1 212 ? 22.251 -0.130 -5.636 1.00 93.88 212 LEU A C 1
ATOM 1789 O O . LEU A 1 212 ? 21.240 -0.080 -4.939 1.00 93.88 212 LEU A O 1
ATOM 1793 N N . ARG A 1 213 ? 23.037 -1.215 -5.629 1.00 93.12 213 ARG A N 1
ATOM 1794 C CA . ARG A 1 213 ? 22.792 -2.363 -4.738 1.00 93.12 213 ARG A CA 1
ATOM 1795 C C . ARG A 1 213 ? 22.932 -1.981 -3.267 1.00 93.12 213 ARG A C 1
ATOM 1797 O O . ARG A 1 213 ? 22.139 -2.449 -2.451 1.00 93.12 213 ARG A O 1
ATOM 1804 N N . GLU A 1 214 ? 23.914 -1.153 -2.930 1.00 95.81 214 GLU A N 1
ATOM 1805 C CA . GLU A 1 214 ? 24.120 -0.680 -1.563 1.00 95.81 214 GLU A CA 1
ATOM 1806 C C . GLU A 1 214 ? 22.984 0.247 -1.103 1.00 95.81 214 GLU A C 1
ATOM 1808 O O . GLU A 1 214 ? 22.476 0.089 0.009 1.00 95.81 214 GLU A O 1
ATOM 1813 N N . GLU A 1 215 ? 22.524 1.154 -1.967 1.00 95.44 215 GLU A N 1
ATOM 1814 C CA . GLU A 1 215 ? 21.361 2.011 -1.706 1.00 95.44 215 GLU A CA 1
ATOM 1815 C C . GLU A 1 215 ? 20.090 1.190 -1.479 1.00 95.44 215 GLU A C 1
ATOM 1817 O O . GLU A 1 215 ? 19.407 1.379 -0.472 1.00 95.44 215 GLU A O 1
ATOM 1822 N N . MET A 1 216 ? 19.824 0.207 -2.343 1.00 91.56 216 MET A N 1
ATOM 1823 C CA . MET A 1 216 ? 18.691 -0.710 -2.190 1.00 91.56 216 MET A CA 1
ATOM 1824 C C . MET A 1 216 ? 18.766 -1.511 -0.881 1.00 91.56 216 MET A C 1
ATOM 1826 O O . MET A 1 216 ? 17.735 -1.769 -0.252 1.00 91.56 216 MET A O 1
ATOM 1830 N N . ARG A 1 217 ? 19.972 -1.899 -0.438 1.00 95.25 217 ARG A N 1
ATOM 1831 C CA . ARG A 1 217 ? 20.168 -2.576 0.855 1.00 95.25 217 ARG A CA 1
ATOM 1832 C C . ARG A 1 217 ? 19.837 -1.642 2.020 1.00 95.25 217 ARG A C 1
ATOM 1834 O O . ARG A 1 217 ? 19.049 -2.025 2.881 1.00 95.25 217 ARG A O 1
ATOM 1841 N N . LYS A 1 218 ? 20.360 -0.411 2.005 1.00 95.81 218 LYS A N 1
ATOM 1842 C CA . LYS A 1 218 ? 20.078 0.613 3.028 1.00 95.81 218 LYS A CA 1
ATOM 1843 C C . LYS A 1 218 ? 18.591 0.965 3.087 1.00 95.81 218 LYS A C 1
ATOM 1845 O O . LYS A 1 218 ? 18.034 1.118 4.170 1.00 95.81 218 LYS A O 1
ATOM 1850 N N . GLU A 1 219 ? 17.923 1.068 1.940 1.00 94.50 219 GLU A N 1
ATOM 1851 C CA . GLU A 1 219 ? 16.484 1.330 1.887 1.00 94.50 219 GLU A CA 1
ATOM 1852 C C . GLU A 1 219 ? 15.675 0.167 2.477 1.00 94.50 219 GLU A C 1
ATOM 1854 O O . GLU A 1 219 ? 14.718 0.387 3.223 1.00 94.50 219 GLU A O 1
ATOM 1859 N N . LYS A 1 220 ? 16.073 -1.078 2.188 1.00 95.75 220 LYS A N 1
ATOM 1860 C CA . LYS A 1 220 ? 15.439 -2.264 2.768 1.00 95.75 220 LYS A CA 1
ATOM 1861 C C . LYS A 1 220 ? 15.606 -2.306 4.289 1.00 95.75 220 LYS A C 1
ATOM 1863 O O . LYS A 1 220 ? 14.621 -2.537 4.984 1.00 95.75 220 LYS A O 1
ATOM 1868 N N . GLU A 1 221 ? 16.807 -2.034 4.794 1.00 95.38 221 GLU A N 1
ATOM 1869 C CA . GLU A 1 221 ? 17.096 -1.966 6.234 1.00 95.38 221 GLU A CA 1
ATOM 1870 C C . GLU A 1 221 ? 16.265 -0.876 6.928 1.00 95.38 221 GLU A C 1
ATOM 1872 O O . GLU A 1 221 ? 15.659 -1.136 7.965 1.00 95.38 221 GLU A O 1
ATOM 1877 N N . ARG A 1 222 ? 16.137 0.314 6.320 1.00 95.00 222 ARG A N 1
ATOM 1878 C CA . ARG A 1 222 ? 15.256 1.386 6.825 1.00 95.00 222 ARG A CA 1
ATOM 1879 C C . ARG A 1 222 ? 13.796 0.944 6.890 1.00 95.00 222 ARG A C 1
ATOM 1881 O O . ARG A 1 222 ? 13.162 1.077 7.930 1.00 95.00 222 ARG A O 1
ATOM 1888 N N . LYS A 1 223 ? 13.279 0.341 5.815 1.00 94.38 223 LYS A N 1
ATOM 1889 C CA . LYS A 1 223 ? 11.901 -0.175 5.766 1.00 94.38 223 LYS A CA 1
ATOM 1890 C C . LYS A 1 223 ? 11.644 -1.274 6.800 1.00 94.38 223 LYS A C 1
ATOM 1892 O O . LYS A 1 223 ? 10.523 -1.398 7.289 1.00 94.38 223 LYS A O 1
ATOM 1897 N N . GLU A 1 224 ? 12.635 -2.108 7.103 1.00 94.94 224 GLU A N 1
ATOM 1898 C CA . GLU A 1 224 ? 12.526 -3.125 8.154 1.00 94.94 224 GLU A CA 1
ATOM 1899 C C . GLU A 1 224 ? 12.568 -2.504 9.557 1.00 94.94 224 GLU A C 1
ATOM 1901 O O . GLU A 1 224 ? 11.760 -2.892 10.404 1.00 94.94 224 GLU A O 1
ATOM 1906 N N . ALA A 1 225 ? 13.419 -1.499 9.783 1.00 94.69 225 ALA A N 1
ATOM 1907 C CA . ALA A 1 225 ? 13.468 -0.745 11.035 1.00 94.69 225 ALA A CA 1
ATOM 1908 C C . ALA A 1 225 ? 12.149 -0.003 11.316 1.00 94.69 225 ALA A C 1
ATOM 1910 O O . ALA A 1 225 ? 11.609 -0.116 12.417 1.00 94.69 225 ALA A O 1
ATOM 1911 N N . ASP A 1 226 ? 11.570 0.662 10.311 1.00 94.62 226 ASP A N 1
ATOM 1912 C CA . ASP A 1 226 ? 10.283 1.358 10.440 1.00 94.62 226 ASP A CA 1
ATOM 1913 C C . ASP A 1 226 ? 9.151 0.387 10.809 1.00 94.62 226 ASP A C 1
ATOM 1915 O O . ASP A 1 226 ? 8.353 0.654 11.710 1.00 94.62 226 ASP A O 1
ATOM 1919 N N . LYS A 1 227 ? 9.120 -0.794 10.176 1.00 95.50 227 LYS A N 1
ATOM 1920 C CA . LYS A 1 227 ? 8.154 -1.856 10.506 1.00 95.50 227 LYS A CA 1
ATOM 1921 C C . LYS A 1 227 ? 8.334 -2.395 11.923 1.00 95.50 227 LYS A C 1
ATOM 1923 O O . LYS A 1 227 ? 7.346 -2.762 12.558 1.00 95.50 227 LYS A O 1
ATOM 1928 N N . MET A 1 228 ? 9.570 -2.500 12.411 1.00 95.00 228 MET A N 1
ATOM 1929 C CA . MET A 1 228 ? 9.833 -2.911 13.794 1.00 95.00 228 MET A CA 1
ATOM 1930 C C . MET A 1 228 ? 9.349 -1.850 14.785 1.00 95.00 228 MET A C 1
ATOM 1932 O O . MET A 1 228 ? 8.628 -2.197 15.717 1.00 95.00 228 MET A O 1
ATOM 1936 N N . ALA A 1 229 ? 9.640 -0.573 14.531 1.00 95.19 229 ALA A N 1
ATOM 1937 C CA . ALA A 1 229 ? 9.180 0.533 15.367 1.00 95.19 229 ALA A CA 1
ATOM 1938 C C . ALA A 1 229 ? 7.643 0.637 15.409 1.00 95.19 229 ALA A C 1
ATOM 1940 O O . ALA A 1 229 ? 7.057 0.903 16.457 1.00 95.19 229 ALA A O 1
ATOM 1941 N N . GLU A 1 230 ? 6.960 0.391 14.287 1.00 94.81 230 GLU A N 1
ATOM 1942 C CA . GLU A 1 230 ? 5.494 0.357 14.239 1.00 94.81 230 GLU A CA 1
ATOM 1943 C C . GLU A 1 230 ? 4.916 -0.805 15.066 1.00 94.81 230 GLU A C 1
ATOM 1945 O O . GLU A 1 230 ? 3.950 -0.628 15.813 1.00 94.81 230 GLU A O 1
ATOM 1950 N N . ARG A 1 231 ? 5.536 -1.991 14.994 1.00 94.88 231 ARG A N 1
ATOM 1951 C CA . ARG A 1 231 ? 5.146 -3.153 15.810 1.00 94.88 231 ARG A CA 1
ATOM 1952 C C . ARG A 1 231 ? 5.347 -2.908 17.302 1.00 94.88 231 ARG A C 1
ATOM 1954 O O . ARG A 1 231 ? 4.499 -3.327 18.087 1.00 94.88 231 ARG A O 1
ATOM 1961 N N . GLU A 1 232 ? 6.433 -2.243 17.679 1.00 96.00 232 GLU A N 1
ATOM 1962 C CA . GLU A 1 232 ? 6.730 -1.884 19.066 1.00 96.00 232 GLU A CA 1
ATOM 1963 C C . GLU A 1 232 ? 5.697 -0.893 19.614 1.00 96.00 232 GLU A C 1
ATOM 1965 O O . GLU A 1 232 ? 5.063 -1.175 20.629 1.00 96.00 232 GLU A O 1
ATOM 1970 N N . LYS A 1 233 ? 5.399 0.185 18.874 1.00 96.31 233 LYS A N 1
ATOM 1971 C CA . LYS A 1 233 ? 4.331 1.136 19.235 1.00 96.31 233 LYS A CA 1
ATOM 1972 C C . LYS A 1 233 ? 2.974 0.453 19.405 1.00 96.31 233 LYS A C 1
ATOM 1974 O O . LYS A 1 233 ? 2.249 0.728 20.360 1.00 96.31 233 LYS A O 1
ATOM 1979 N N . LEU A 1 234 ? 2.631 -0.469 18.503 1.00 96.06 234 LEU A N 1
ATOM 1980 C CA . LEU A 1 234 ? 1.389 -1.236 18.599 1.00 96.06 234 LEU A CA 1
ATOM 1981 C C . LEU A 1 234 ? 1.376 -2.166 19.824 1.00 96.06 234 LEU A C 1
ATOM 1983 O O . LEU A 1 234 ? 0.324 -2.371 20.434 1.00 96.06 234 LEU A O 1
ATOM 1987 N N . ALA A 1 235 ? 2.520 -2.749 20.186 1.00 95.44 235 ALA A N 1
ATOM 1988 C CA . ALA A 1 235 ? 2.647 -3.583 21.376 1.00 95.44 235 ALA A CA 1
ATOM 1989 C C . ALA A 1 235 ? 2.488 -2.756 22.662 1.00 95.44 235 ALA A C 1
ATOM 1991 O O . ALA A 1 235 ? 1.734 -3.164 23.547 1.00 95.44 235 ALA A O 1
ATOM 1992 N N . GLU A 1 236 ? 3.110 -1.576 22.735 1.00 96.00 236 GLU A N 1
ATOM 1993 C CA . GLU A 1 236 ? 2.949 -0.642 23.854 1.00 96.00 236 GLU A CA 1
ATOM 1994 C C . GLU A 1 236 ? 1.500 -0.176 24.011 1.00 96.00 236 GLU A C 1
ATOM 1996 O O . GLU A 1 236 ? 0.967 -0.172 25.120 1.00 96.00 236 GLU A O 1
ATOM 2001 N N . GLN A 1 237 ? 0.828 0.165 22.907 1.00 95.81 237 GLN A N 1
ATOM 2002 C CA . GLN A 1 237 ? -0.580 0.555 22.943 1.00 95.81 237 GLN A CA 1
ATOM 2003 C C . GLN A 1 237 ? -1.455 -0.574 23.504 1.00 95.81 237 GLN A C 1
ATOM 2005 O O . GLN A 1 237 ? -2.257 -0.350 24.410 1.00 95.81 237 GLN A O 1
ATOM 2010 N N . LYS A 1 238 ? -1.261 -1.808 23.025 1.00 96.31 238 LYS A N 1
ATOM 2011 C CA . LYS A 1 238 ? -1.998 -2.978 23.527 1.00 96.31 238 LYS A CA 1
ATOM 2012 C C . LYS A 1 238 ? -1.725 -3.256 25.003 1.00 96.31 238 LYS A C 1
ATOM 2014 O O . LYS A 1 238 ? -2.613 -3.760 25.690 1.00 96.31 238 LYS A O 1
ATOM 2019 N N . LEU A 1 239 ? -0.516 -2.973 25.486 1.00 96.69 239 LEU A N 1
ATOM 2020 C CA . LEU A 1 239 ? -0.186 -3.099 26.902 1.00 96.69 239 LEU A CA 1
ATOM 2021 C C . LEU A 1 239 ? -0.954 -2.061 27.731 1.00 96.69 239 LEU A C 1
ATOM 2023 O O . LEU A 1 239 ? -1.629 -2.444 28.683 1.00 96.69 239 LEU A O 1
ATOM 2027 N N . ARG A 1 240 ? -0.956 -0.789 27.310 1.00 95.06 240 ARG A N 1
ATOM 2028 C CA . ARG A 1 240 ? -1.721 0.281 27.976 1.00 95.06 240 ARG A CA 1
ATOM 2029 C C . ARG A 1 240 ? -3.217 -0.024 28.032 1.00 95.06 240 ARG A C 1
ATOM 2031 O O . ARG A 1 240 ? -3.821 0.089 29.091 1.00 95.06 240 ARG A O 1
ATOM 2038 N N . GLU A 1 241 ? -3.800 -0.496 26.929 1.00 95.94 241 GLU A N 1
ATOM 2039 C CA . GLU A 1 241 ? -5.214 -0.897 26.883 1.00 95.94 241 GLU A CA 1
ATOM 2040 C C . GLU A 1 241 ? -5.532 -2.062 27.837 1.00 95.94 241 GLU A C 1
ATOM 2042 O O . GLU A 1 241 ? -6.636 -2.151 28.380 1.00 95.94 241 GLU A O 1
ATOM 2047 N N . ARG A 1 242 ? -4.588 -2.992 28.043 1.00 96.25 242 ARG A N 1
ATOM 2048 C CA . ARG A 1 242 ? -4.751 -4.084 29.015 1.00 96.25 242 ARG A CA 1
ATOM 2049 C C . ARG A 1 242 ? -4.702 -3.567 30.448 1.00 96.25 242 ARG A C 1
ATOM 2051 O O . ARG A 1 242 ? -5.561 -3.954 31.237 1.00 96.25 242 ARG A O 1
ATOM 2058 N N . GLU A 1 243 ? -3.746 -2.698 30.762 1.00 95.88 243 GLU A N 1
ATOM 2059 C CA . GLU A 1 243 ? -3.621 -2.081 32.086 1.00 95.88 243 GLU A CA 1
ATOM 2060 C C . GLU A 1 243 ? -4.849 -1.232 32.433 1.00 95.88 243 GLU A C 1
ATOM 2062 O O . GLU A 1 243 ? -5.354 -1.301 33.552 1.00 95.88 243 GLU A O 1
ATOM 2067 N N . GLU A 1 244 ? -5.379 -0.472 31.475 1.00 96.44 244 GLU A N 1
ATOM 2068 C CA . GLU A 1 244 ? -6.595 0.324 31.656 1.00 96.44 244 GLU A CA 1
ATOM 2069 C C . GLU A 1 244 ? -7.811 -0.564 31.948 1.00 96.44 244 GLU A C 1
ATOM 2071 O O . GLU A 1 244 ? -8.500 -0.360 32.949 1.00 96.44 244 GLU A O 1
ATOM 2076 N N . LYS A 1 245 ? -8.009 -1.634 31.167 1.00 96.50 245 LYS A N 1
ATOM 2077 C CA . LYS A 1 245 ? -9.071 -2.624 31.425 1.00 96.50 245 LYS A CA 1
ATOM 2078 C C . LYS A 1 245 ? -8.934 -3.290 32.791 1.00 96.50 245 LYS A C 1
ATOM 2080 O O . LYS A 1 245 ? -9.938 -3.631 33.420 1.00 96.50 245 LYS A O 1
ATOM 2085 N N . GLU A 1 246 ? -7.713 -3.530 33.255 1.00 96.44 246 GLU A N 1
ATOM 2086 C CA . GLU A 1 246 ? -7.477 -4.086 34.585 1.00 96.44 246 GLU A CA 1
ATOM 2087 C C . GLU A 1 246 ? -7.819 -3.079 35.692 1.00 96.44 246 GLU A C 1
ATOM 2089 O O . GLU A 1 246 ? -8.498 -3.440 36.658 1.00 96.44 246 GLU A O 1
ATOM 2094 N N . ARG A 1 247 ? -7.451 -1.803 35.520 1.00 95.50 247 ARG A N 1
ATOM 2095 C CA . ARG A 1 247 ? -7.845 -0.717 36.432 1.00 95.50 247 ARG A CA 1
ATOM 2096 C C . ARG A 1 247 ? -9.361 -0.573 36.517 1.00 95.50 247 ARG A C 1
ATOM 2098 O O . ARG A 1 247 ? -9.896 -0.521 37.623 1.00 95.50 247 ARG A O 1
ATOM 2105 N N . GLU A 1 248 ? -10.064 -0.588 35.386 1.00 95.56 248 GLU A N 1
ATOM 2106 C CA . GLU A 1 248 ? -11.532 -0.542 35.350 1.00 95.56 248 GLU A CA 1
ATOM 2107 C C . GLU A 1 248 ? -12.165 -1.728 36.085 1.00 95.56 248 GLU A C 1
ATOM 2109 O O . GLU A 1 248 ? -13.102 -1.555 36.867 1.00 95.56 248 GLU A O 1
ATOM 2114 N N . ARG A 1 249 ? -11.631 -2.942 35.895 1.00 94.94 249 ARG A N 1
ATOM 2115 C CA . ARG A 1 249 ? -12.095 -4.137 36.619 1.00 94.94 249 ARG A CA 1
ATOM 2116 C C . ARG A 1 249 ? -11.902 -4.007 38.126 1.00 94.94 249 ARG A C 1
ATOM 2118 O O . ARG A 1 249 ? -12.768 -4.452 38.881 1.00 94.94 249 ARG A O 1
ATOM 2125 N N . ASN A 1 250 ? -10.790 -3.428 38.567 1.00 95.12 250 ASN A N 1
ATOM 2126 C CA . ASN A 1 250 ? -10.517 -3.223 39.987 1.00 95.12 250 ASN A CA 1
ATOM 2127 C C . ASN A 1 250 ? -11.445 -2.157 40.586 1.00 95.12 250 ASN A C 1
ATOM 2129 O O . ASN A 1 250 ? -12.079 -2.426 41.604 1.00 95.12 250 ASN A O 1
ATOM 2133 N N . LEU A 1 251 ? -11.637 -1.028 39.896 1.00 95.75 251 LEU A N 1
ATOM 2134 C CA . LEU A 1 251 ? -12.610 0.005 40.276 1.00 95.75 251 LEU A CA 1
ATOM 2135 C C . LEU A 1 251 ? -14.037 -0.552 40.363 1.00 95.75 251 LEU A C 1
ATOM 2137 O O . LEU A 1 251 ? -14.777 -0.247 41.296 1.00 95.75 251 LEU A O 1
ATOM 2141 N N . PHE A 1 252 ? -14.431 -1.406 39.416 1.00 95.44 252 PHE A N 1
ATOM 2142 C CA . PHE A 1 252 ? -15.739 -2.056 39.439 1.00 95.44 252 PHE A CA 1
ATOM 2143 C C . PHE A 1 252 ? -15.914 -2.964 40.666 1.00 95.44 252 PHE A C 1
ATOM 2145 O O . PHE A 1 252 ? -16.960 -2.934 41.319 1.00 95.44 252 PHE A O 1
ATOM 2152 N N . LYS A 1 253 ? -14.891 -3.758 41.011 1.00 94.88 253 LYS A N 1
ATOM 2153 C CA . LYS A 1 253 ? -14.912 -4.603 42.216 1.00 94.88 253 LYS A CA 1
ATOM 2154 C C . LYS A 1 253 ? -15.017 -3.768 43.491 1.00 94.88 253 LYS A C 1
ATOM 2156 O O . LYS A 1 253 ? -15.775 -4.143 44.381 1.00 94.88 253 LYS A O 1
ATOM 2161 N N . GLU A 1 254 ? -14.292 -2.656 43.563 1.00 95.06 254 GLU A N 1
ATOM 2162 C CA . GLU A 1 254 ? -14.316 -1.747 44.709 1.00 95.06 254 GLU A CA 1
ATOM 2163 C C . GLU A 1 254 ? -15.698 -1.109 44.893 1.00 95.06 254 GLU A C 1
ATOM 2165 O O . GLU A 1 254 ? -16.271 -1.211 45.977 1.00 95.06 254 GLU A O 1
ATOM 2170 N N . ARG A 1 255 ? -16.295 -0.571 43.818 1.00 94.62 255 ARG A N 1
ATOM 2171 C CA . ARG A 1 255 ? -17.665 -0.025 43.845 1.00 94.62 255 ARG A CA 1
ATOM 2172 C C . ARG A 1 255 ? -18.683 -1.057 44.315 1.00 94.62 255 ARG A C 1
ATOM 2174 O O . ARG A 1 255 ? -19.501 -0.761 45.176 1.00 94.62 255 ARG A O 1
ATOM 2181 N N . LYS A 1 256 ? -18.595 -2.290 43.808 1.00 94.50 256 LYS A N 1
ATOM 2182 C CA . LYS A 1 256 ? -19.476 -3.388 44.232 1.00 94.50 256 LYS A CA 1
ATOM 2183 C C . LYS A 1 256 ? -19.267 -3.770 45.703 1.00 94.50 256 LYS A C 1
ATOM 2185 O O . LYS A 1 256 ? -20.198 -4.224 46.364 1.00 94.50 256 LYS A O 1
ATOM 2190 N N . GLY A 1 257 ? -18.046 -3.627 46.217 1.00 94.50 257 GLY A N 1
ATOM 2191 C CA . GLY A 1 257 ? -17.741 -3.795 47.638 1.00 94.50 257 GLY A CA 1
ATOM 2192 C C . GLY A 1 257 ? -18.393 -2.710 48.496 1.00 94.50 257 GLY A C 1
ATOM 2193 O O . GLY A 1 257 ? -19.069 -3.032 49.469 1.00 94.50 257 GLY A O 1
ATOM 2194 N N . GLN A 1 258 ? -18.248 -1.446 48.093 1.00 93.50 258 GLN A N 1
ATOM 2195 C CA . GLN A 1 258 ? -18.863 -0.294 48.762 1.00 93.50 258 GLN A CA 1
ATOM 2196 C C . GLN A 1 258 ? -20.395 -0.371 48.751 1.00 93.50 258 GLN A C 1
ATOM 2198 O O . GLN A 1 258 ? -21.021 -0.126 49.775 1.00 93.50 258 GLN A O 1
ATOM 2203 N N . GLU A 1 259 ? -20.995 -0.771 47.628 1.00 94.88 259 GLU A N 1
ATOM 2204 C CA . GLU A 1 259 ? -22.443 -0.969 47.494 1.00 94.88 259 GLU A CA 1
ATOM 2205 C C . GLU A 1 259 ? -22.963 -2.024 48.481 1.00 94.88 259 GLU A C 1
ATOM 2207 O O . GLU A 1 259 ? -23.919 -1.774 49.211 1.00 94.88 259 GLU A O 1
ATOM 2212 N N . LYS A 1 260 ? -22.281 -3.172 48.590 1.00 95.50 260 LYS A N 1
ATOM 2213 C CA . LYS A 1 260 ? -22.635 -4.215 49.568 1.00 95.50 260 LYS A CA 1
ATOM 2214 C C . LYS A 1 260 ? -22.514 -3.744 51.015 1.00 95.50 260 LYS A C 1
ATOM 2216 O O . LYS A 1 260 ? -23.329 -4.135 51.850 1.00 95.50 260 LYS A O 1
ATOM 2221 N N . GLU A 1 261 ? -21.494 -2.950 51.331 1.00 95.31 261 GLU A N 1
ATOM 2222 C CA . GLU A 1 261 ? -21.341 -2.395 52.677 1.00 95.31 261 GLU A CA 1
ATOM 2223 C C . GLU A 1 261 ? -22.435 -1.360 52.966 1.00 95.31 261 GLU A C 1
ATOM 2225 O O . GLU A 1 261 ? -23.053 -1.412 54.026 1.00 95.31 261 GLU A O 1
ATOM 2230 N N . ALA A 1 262 ? -22.771 -0.497 52.004 1.00 94.00 262 ALA A N 1
ATOM 2231 C CA . ALA A 1 262 ? -23.883 0.444 52.124 1.00 94.00 262 ALA A CA 1
ATOM 2232 C C . ALA A 1 262 ? -25.228 -0.278 52.332 1.00 94.00 262 ALA A C 1
ATOM 2234 O O . ALA A 1 262 ? -25.994 0.093 53.222 1.00 94.00 262 ALA A O 1
ATOM 2235 N N . GLU A 1 263 ? -25.496 -1.359 51.590 1.00 94.88 263 GLU A N 1
ATOM 2236 C CA . GLU A 1 263 ? -26.676 -2.208 51.808 1.00 94.88 263 GLU A CA 1
ATOM 2237 C C . GLU A 1 263 ? -26.704 -2.810 53.219 1.00 94.88 263 GLU A C 1
ATOM 2239 O O . GLU A 1 263 ? -27.764 -2.906 53.844 1.00 94.88 263 GLU A O 1
ATOM 2244 N N . ARG A 1 264 ? -25.545 -3.227 53.741 1.00 96.00 264 ARG A N 1
ATOM 2245 C CA . ARG A 1 264 ? -25.429 -3.773 55.096 1.00 96.00 264 ARG A CA 1
ATOM 2246 C C . ARG A 1 264 ? -25.733 -2.713 56.153 1.00 96.00 264 ARG A C 1
ATOM 2248 O O . ARG A 1 264 ? -26.507 -3.001 57.064 1.00 96.00 264 ARG A O 1
ATOM 2255 N N . GLN A 1 265 ? -25.175 -1.512 56.013 1.00 94.94 265 GLN A N 1
ATOM 2256 C CA . GLN A 1 265 ? -25.440 -0.381 56.909 1.00 94.94 265 GLN A CA 1
ATOM 2257 C C . GLN A 1 265 ? -26.922 0.007 56.885 1.00 94.94 265 GLN A C 1
ATOM 2259 O O . GLN A 1 265 ? -27.547 0.122 57.937 1.00 94.94 265 GLN A O 1
ATOM 2264 N N . LEU A 1 266 ? -27.529 0.080 55.696 1.00 95.62 266 LEU A N 1
ATOM 2265 C CA . LEU A 1 266 ? -28.958 0.360 55.549 1.00 95.62 266 LEU A CA 1
ATOM 2266 C C . LEU A 1 266 ? -29.823 -0.690 56.265 1.00 95.62 266 LEU A C 1
ATOM 2268 O O . LEU A 1 266 ? -30.785 -0.342 56.945 1.00 95.62 266 LEU A O 1
ATOM 2272 N N . ARG A 1 267 ? -29.477 -1.982 56.170 1.00 95.69 267 ARG A N 1
ATOM 2273 C CA . ARG A 1 267 ? -30.190 -3.047 56.901 1.00 95.69 267 ARG A CA 1
ATOM 2274 C C . ARG A 1 267 ? -30.079 -2.906 58.417 1.00 95.69 267 ARG A C 1
ATOM 2276 O O . ARG A 1 267 ? -31.041 -3.238 59.108 1.00 95.69 267 ARG A O 1
ATOM 2283 N N . ILE A 1 268 ? -28.929 -2.463 58.926 1.00 96.00 268 ILE A N 1
ATOM 2284 C CA . ILE A 1 268 ? -28.730 -2.205 60.358 1.00 96.00 268 ILE A CA 1
ATOM 2285 C C . ILE A 1 268 ? -29.623 -1.041 60.793 1.00 96.00 268 ILE A C 1
ATOM 2287 O O . ILE A 1 268 ? -30.440 -1.230 61.691 1.00 96.00 268 ILE A O 1
ATOM 2291 N N . MET A 1 269 ? -29.570 0.090 60.084 1.00 94.81 269 MET A N 1
ATOM 2292 C CA . MET A 1 269 ? -30.408 1.261 60.371 1.00 94.81 269 MET A CA 1
ATOM 2293 C C . MET A 1 269 ? -31.905 0.924 60.354 1.00 94.81 269 MET A C 1
ATOM 2295 O O . MET A 1 269 ? -32.629 1.259 61.284 1.00 94.81 269 MET A O 1
ATOM 2299 N N . MET A 1 270 ? -32.369 0.176 59.348 1.00 95.44 270 MET A N 1
ATOM 2300 C CA . MET A 1 270 ? -33.766 -0.274 59.254 1.00 95.44 270 MET A CA 1
ATOM 2301 C C . MET A 1 270 ? -34.182 -1.185 60.420 1.00 95.44 270 MET A C 1
ATOM 2303 O O . MET A 1 270 ? -35.362 -1.266 60.765 1.00 95.44 270 MET A O 1
ATOM 2307 N N . LYS A 1 271 ? -33.239 -1.934 61.005 1.00 96.38 271 LYS A N 1
ATOM 2308 C CA . LYS A 1 271 ? -33.504 -2.785 62.170 1.00 96.38 271 LYS A CA 1
ATOM 2309 C C . LYS A 1 271 ? -33.603 -1.947 63.445 1.00 96.38 271 LYS A C 1
ATOM 2311 O O . LYS A 1 271 ? -34.510 -2.189 64.235 1.00 96.38 271 LYS A O 1
ATOM 2316 N N . GLU A 1 272 ? -32.713 -0.975 63.617 1.00 95.50 272 GLU A N 1
ATOM 2317 C CA . GLU A 1 272 ? -32.737 -0.025 64.736 1.00 95.50 272 GLU A CA 1
ATOM 2318 C C . GLU A 1 272 ? -34.004 0.835 64.715 1.00 95.50 272 GLU A C 1
ATOM 2320 O O . GLU A 1 272 ? -34.670 0.967 65.737 1.00 95.50 272 GLU A O 1
ATOM 2325 N N . GLU A 1 273 ? -34.408 1.331 63.542 1.00 95.81 273 GLU A N 1
ATOM 2326 C CA . GLU A 1 273 ? -35.656 2.081 63.375 1.00 95.81 273 GLU A CA 1
ATOM 2327 C C . GLU A 1 273 ? -36.878 1.252 63.793 1.00 95.81 273 GLU A C 1
ATOM 2329 O O . GLU A 1 273 ? -37.744 1.740 64.517 1.00 95.81 273 GLU A O 1
ATOM 2334 N N . LYS A 1 274 ? -36.930 -0.030 63.405 1.00 95.88 274 LYS A N 1
ATOM 2335 C CA . LYS A 1 274 ? -38.005 -0.941 63.824 1.00 95.88 274 LYS A CA 1
ATOM 2336 C C . LYS A 1 274 ? -38.023 -1.189 65.331 1.00 95.88 274 LYS A C 1
ATOM 2338 O O . LYS A 1 274 ? -39.106 -1.314 65.895 1.00 95.88 274 LYS A O 1
ATOM 2343 N N . GLU A 1 275 ? -36.866 -1.300 65.979 1.00 95.44 275 GLU A N 1
ATOM 2344 C CA . GLU A 1 275 ? -36.804 -1.426 67.442 1.00 95.44 275 GLU A CA 1
ATOM 2345 C C . GLU A 1 275 ? -37.266 -0.132 68.126 1.00 95.44 275 GLU A C 1
ATOM 2347 O O . GLU A 1 275 ? -38.131 -0.194 68.997 1.00 95.44 275 GLU A O 1
ATOM 2352 N N . MET A 1 276 ? -36.826 1.040 67.655 1.00 93.56 276 MET A N 1
ATOM 2353 C CA . MET A 1 276 ? -37.317 2.328 68.163 1.00 93.56 276 MET A CA 1
ATOM 2354 C C . MET A 1 276 ? -38.834 2.486 67.990 1.00 93.56 276 MET A C 1
ATOM 2356 O O . MET A 1 276 ? -39.510 2.969 68.896 1.00 93.56 276 MET A O 1
ATOM 2360 N N . GLN A 1 277 ? -39.398 2.055 66.856 1.00 93.81 277 GLN A N 1
ATOM 2361 C CA . GLN A 1 277 ? -40.849 2.068 66.639 1.00 93.81 277 GLN A CA 1
ATOM 2362 C C . GLN A 1 277 ? -41.582 1.172 67.647 1.00 93.81 277 GLN A C 1
ATOM 2364 O O . GLN A 1 277 ? -42.581 1.601 68.222 1.00 93.81 277 GLN A O 1
ATOM 2369 N N . LYS A 1 278 ? -41.070 -0.035 67.927 1.00 95.50 278 LYS A N 1
ATOM 2370 C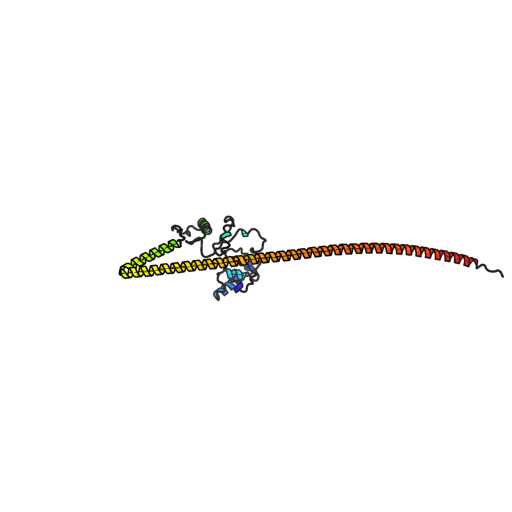 CA . LYS A 1 278 ? -41.644 -0.922 68.956 1.00 95.50 278 LYS A CA 1
ATOM 2371 C C . LYS A 1 278 ? -41.572 -0.308 70.352 1.00 95.50 278 LYS A C 1
ATOM 2373 O O . LYS A 1 278 ? -42.537 -0.408 71.109 1.00 95.50 278 LYS A O 1
ATOM 2378 N N . GLU A 1 279 ? -40.450 0.315 70.706 1.00 94.12 279 GLU A N 1
ATOM 2379 C CA . GLU A 1 279 ? -40.296 1.007 71.989 1.00 94.12 279 GLU A CA 1
ATOM 2380 C C . GLU A 1 279 ? -41.269 2.186 72.107 1.00 94.12 279 GLU A C 1
ATOM 2382 O O . GLU A 1 279 ? -41.934 2.339 73.133 1.00 94.12 279 GLU A O 1
ATOM 2387 N N . ALA A 1 280 ? -41.428 2.973 71.039 1.00 92.50 280 ALA A N 1
ATOM 2388 C CA . ALA A 1 280 ? -42.391 4.067 70.984 1.00 92.50 280 ALA A CA 1
ATOM 2389 C C . ALA A 1 280 ? -43.842 3.570 71.122 1.00 92.50 280 ALA A C 1
ATOM 2391 O O . ALA A 1 280 ? -44.625 4.157 71.873 1.00 92.50 280 ALA A O 1
ATOM 2392 N N . GLU A 1 281 ? -44.205 2.467 70.458 1.00 93.94 281 GLU A N 1
ATOM 2393 C CA . GLU A 1 281 ? -45.515 1.821 70.611 1.00 93.94 281 GLU A CA 1
ATOM 2394 C C . GLU A 1 281 ? -45.749 1.323 72.044 1.00 93.94 281 GLU A C 1
ATOM 2396 O O . GLU A 1 281 ? -46.835 1.510 72.604 1.00 93.94 281 GLU A O 1
ATOM 2401 N N . LEU A 1 282 ? -44.735 0.713 72.665 1.00 93.81 282 LEU A N 1
ATOM 2402 C CA . LEU A 1 282 ? -44.802 0.266 74.054 1.00 93.81 282 LEU A CA 1
ATOM 2403 C C . LEU A 1 282 ? -45.003 1.453 75.003 1.00 93.81 282 LEU A C 1
ATOM 2405 O O . LEU A 1 282 ? -45.865 1.402 75.883 1.00 93.81 282 LEU A O 1
ATOM 2409 N N . PHE A 1 283 ? -44.258 2.539 74.799 1.00 92.69 283 PHE A N 1
ATOM 2410 C CA . PHE A 1 283 ? -44.380 3.762 75.586 1.00 92.69 283 PHE A CA 1
ATOM 2411 C C . PHE A 1 283 ? -45.773 4.394 75.447 1.00 92.69 283 PHE A C 1
ATOM 2413 O O . PHE A 1 283 ? -46.412 4.719 76.450 1.00 92.69 283 PHE A O 1
ATOM 2420 N N . GLN A 1 284 ? -46.303 4.475 74.221 1.00 90.38 284 GLN A N 1
ATOM 2421 C CA . GLN A 1 284 ? -47.673 4.927 73.957 1.00 90.38 284 GLN A CA 1
ATOM 2422 C C . GLN A 1 284 ? -48.720 4.061 74.673 1.00 90.38 284 GLN A C 1
ATOM 2424 O O . GLN A 1 284 ? -49.655 4.599 75.274 1.00 90.38 284 GLN A O 1
ATOM 2429 N N . ARG A 1 285 ? -48.554 2.729 74.686 1.00 90.38 285 ARG A N 1
ATOM 2430 C CA . ARG A 1 285 ? -49.425 1.808 75.445 1.00 90.38 285 ARG A CA 1
ATOM 2431 C C . ARG A 1 285 ? -49.362 2.043 76.956 1.00 90.38 285 ARG A C 1
ATOM 2433 O O . ARG A 1 285 ? -50.390 2.002 77.631 1.00 90.38 285 ARG A O 1
ATOM 2440 N N . ILE A 1 286 ? -48.175 2.294 77.508 1.00 89.75 286 ILE A N 1
ATOM 2441 C CA . ILE A 1 286 ? -48.006 2.592 78.940 1.00 89.75 286 ILE A CA 1
ATOM 2442 C C . ILE A 1 286 ? -48.700 3.913 79.303 1.00 89.75 286 ILE A C 1
ATOM 2444 O O . ILE A 1 286 ? -49.416 3.976 80.309 1.00 89.75 286 ILE A O 1
ATOM 2448 N N . LEU A 1 287 ? -48.539 4.952 78.479 1.00 86.94 287 LEU A N 1
ATOM 2449 C CA . LEU A 1 287 ? -49.193 6.248 78.676 1.00 86.94 287 LEU A CA 1
ATOM 2450 C C . LEU A 1 287 ? -50.720 6.143 78.612 1.00 86.94 287 LEU A C 1
ATOM 2452 O O . LEU A 1 287 ? -51.416 6.655 79.487 1.00 86.94 287 LEU A O 1
ATOM 2456 N N . THR A 1 288 ? -51.262 5.431 77.623 1.00 84.00 288 THR A N 1
ATOM 2457 C CA . THR A 1 288 ? -52.718 5.240 77.500 1.00 84.00 288 THR A CA 1
ATOM 2458 C C . THR A 1 288 ? -53.303 4.460 78.680 1.00 84.00 288 THR A C 1
ATOM 2460 O O . THR A 1 288 ? -54.334 4.862 79.224 1.00 84.00 288 THR A O 1
ATOM 2463 N N . ASN A 1 289 ? -52.624 3.410 79.155 1.00 80.19 289 ASN A N 1
ATOM 2464 C CA . ASN A 1 289 ? -53.059 2.642 80.329 1.00 80.19 289 ASN A CA 1
ATOM 2465 C C . ASN A 1 289 ? -52.986 3.443 81.640 1.00 80.19 289 ASN A C 1
ATOM 2467 O O . ASN A 1 289 ? -53.857 3.314 82.504 1.00 80.19 289 ASN A O 1
ATOM 2471 N N . SER A 1 290 ? -51.956 4.273 81.821 1.00 74.69 290 SER A N 1
ATOM 2472 C CA . SER A 1 290 ? -51.828 5.113 83.019 1.00 74.69 290 SER A CA 1
ATOM 2473 C C . SER A 1 290 ? -52.859 6.249 83.032 1.00 74.69 290 SER A C 1
ATOM 2475 O O . SER A 1 290 ? -53.492 6.474 84.065 1.00 74.69 290 SER A O 1
ATOM 2477 N N . LEU A 1 291 ? -53.146 6.871 81.882 1.00 69.56 291 LEU A N 1
ATOM 2478 C CA . LEU A 1 291 ? -54.244 7.836 81.735 1.00 69.56 291 LEU A CA 1
ATOM 2479 C C . LEU A 1 291 ? -55.623 7.214 82.016 1.00 69.56 291 LEU A C 1
ATOM 2481 O O . LEU A 1 291 ? -56.453 7.848 82.670 1.00 69.56 291 LEU A O 1
ATOM 2485 N N . GLN A 1 292 ? -55.869 5.967 81.595 1.00 66.00 292 GLN A N 1
ATOM 2486 C CA . GLN A 1 292 ? -57.096 5.246 81.960 1.00 66.00 292 GLN A CA 1
ATOM 2487 C C . GLN A 1 292 ? -57.220 5.046 83.476 1.00 66.00 292 GLN A C 1
ATOM 2489 O O . GLN A 1 292 ? -58.288 5.301 84.030 1.00 66.00 292 GLN A O 1
ATOM 2494 N N . LYS A 1 293 ? -56.137 4.669 84.173 1.00 61.69 293 LYS A N 1
ATOM 2495 C CA . LYS A 1 293 ? -56.148 4.536 85.642 1.00 61.69 293 LYS A CA 1
ATOM 2496 C C . LYS A 1 293 ? -56.456 5.865 86.342 1.00 61.69 293 LYS A C 1
ATOM 2498 O O . LYS A 1 293 ? -57.276 5.880 87.254 1.00 61.69 293 LYS A O 1
ATOM 2503 N N . VAL A 1 294 ? -55.885 6.985 85.895 1.00 59.75 294 VAL A N 1
ATOM 2504 C CA . VAL A 1 294 ? -56.181 8.324 86.455 1.00 59.75 294 VAL A CA 1
ATOM 2505 C C . VAL A 1 294 ? -57.648 8.733 86.227 1.00 59.75 294 VAL A C 1
ATOM 2507 O O . VAL A 1 294 ? -58.275 9.333 87.105 1.00 59.75 294 VAL A O 1
ATOM 2510 N N . ARG A 1 295 ? -58.247 8.347 85.091 1.00 55.88 295 ARG A N 1
ATOM 2511 C CA . ARG A 1 295 ? -59.683 8.555 84.818 1.00 55.88 295 ARG A CA 1
ATOM 2512 C C . ARG A 1 295 ? -60.600 7.791 85.783 1.00 55.88 295 ARG A C 1
ATOM 2514 O O . ARG A 1 295 ? -61.649 8.304 86.156 1.00 55.88 295 ARG A O 1
ATOM 2521 N N . VAL A 1 296 ? -60.193 6.599 86.227 1.00 57.34 296 VAL A N 1
ATOM 2522 C CA . VAL A 1 296 ? -60.944 5.807 87.221 1.00 57.34 296 VAL A CA 1
ATOM 2523 C C . VAL A 1 296 ? -60.896 6.460 88.610 1.00 57.34 296 VAL A C 1
ATOM 2525 O O . VAL A 1 296 ? -61.918 6.519 89.289 1.00 57.34 296 VAL A O 1
ATOM 2528 N N . TYR A 1 297 ? -59.758 7.033 89.017 1.00 51.69 297 TYR A N 1
ATOM 2529 C CA . TYR A 1 297 ? -59.643 7.719 90.316 1.00 51.69 297 TYR A CA 1
ATOM 2530 C C . TYR A 1 297 ? -60.393 9.059 90.377 1.00 51.69 297 TYR A C 1
ATOM 2532 O O . TYR A 1 297 ? -60.917 9.427 91.425 1.00 51.69 297 TYR A O 1
ATOM 2540 N N . THR A 1 298 ? -60.511 9.774 89.257 1.00 53.38 298 THR A N 1
ATOM 2541 C CA . THR A 1 298 ? -61.280 11.033 89.192 1.00 53.38 298 THR A CA 1
ATOM 2542 C C . THR A 1 298 ? -62.797 10.815 89.259 1.00 53.38 298 THR A C 1
ATOM 2544 O O . THR A 1 298 ? -63.504 11.662 89.803 1.00 53.38 298 THR A O 1
ATOM 2547 N N . HIS A 1 299 ? -63.304 9.658 88.816 1.00 51.47 299 HIS A N 1
ATOM 2548 C CA . HIS A 1 299 ? -64.701 9.258 89.060 1.00 51.47 299 HIS A CA 1
ATOM 2549 C C . HIS A 1 299 ? -64.972 8.849 90.520 1.00 51.47 299 HIS A C 1
ATOM 2551 O O . HIS A 1 299 ? -66.102 8.955 90.980 1.00 51.47 299 HIS A O 1
ATOM 2557 N N . PHE A 1 300 ? -63.954 8.431 91.280 1.00 50.03 300 PHE A N 1
ATOM 2558 C CA . PHE A 1 300 ? -64.118 8.092 92.701 1.00 50.03 300 PHE A CA 1
ATOM 2559 C C . PHE A 1 300 ? -64.133 9.315 93.634 1.00 50.03 300 PHE A C 1
ATOM 2561 O O . PHE A 1 300 ? -64.710 9.249 94.715 1.00 50.03 300 PHE A O 1
ATOM 2568 N N . LEU A 1 301 ? -63.549 10.444 93.220 1.00 48.44 301 LEU A N 1
ATOM 2569 C CA . LEU A 1 301 ? -63.545 11.701 93.988 1.00 48.44 301 LEU A CA 1
ATOM 2570 C C . LEU A 1 301 ? -64.753 12.611 93.701 1.00 48.44 301 LEU A C 1
ATOM 2572 O O . LEU A 1 301 ? -64.849 13.699 94.259 1.00 48.44 301 LEU A O 1
ATOM 2576 N N . SER A 1 302 ? -65.683 12.167 92.856 1.00 48.38 302 SER A N 1
ATOM 2577 C CA . SER A 1 302 ? -66.937 12.862 92.537 1.00 48.38 302 SER A CA 1
ATOM 2578 C C . SER A 1 302 ? -68.147 12.223 93.235 1.00 48.38 302 SER A C 1
ATOM 2580 O O . SER A 1 302 ? -69.259 12.228 92.712 1.00 48.38 302 SER A O 1
ATOM 2582 N N . PHE A 1 303 ? -67.949 11.695 94.448 1.00 49.72 303 PHE A N 1
ATOM 2583 C CA . PHE A 1 303 ? -69.064 11.439 95.358 1.00 49.72 303 PHE A CA 1
ATOM 2584 C C . PHE A 1 303 ? -69.547 12.772 95.956 1.00 49.72 303 PHE A C 1
ATOM 2586 O O . PHE A 1 303 ? -68.729 13.520 96.499 1.00 49.72 303 PHE A O 1
ATOM 2593 N N . PRO A 1 304 ? -70.849 13.096 95.872 1.00 51.00 304 PRO A N 1
ATOM 2594 C CA . PRO A 1 304 ? -71.388 14.293 96.497 1.00 51.00 304 PRO A CA 1
ATOM 2595 C C . PRO A 1 304 ? -71.288 14.151 98.019 1.00 51.00 304 PRO A C 1
ATOM 2597 O O . PRO A 1 304 ? -71.812 13.202 98.601 1.00 51.00 304 PRO A O 1
ATOM 2600 N N . PHE A 1 305 ? -70.603 15.095 98.663 1.00 47.94 305 PHE A N 1
ATOM 2601 C CA . PHE A 1 305 ? -70.696 15.278 100.108 1.00 47.94 305 PHE A CA 1
ATOM 2602 C C . PHE A 1 305 ? -72.158 15.593 100.471 1.00 47.94 305 PHE A C 1
ATOM 2604 O O . PHE A 1 305 ? -72.722 16.519 99.880 1.00 47.94 305 PHE A O 1
ATOM 2611 N N . PRO A 1 306 ? -72.787 14.856 101.405 1.00 55.09 306 PRO A N 1
ATOM 2612 C CA . PRO A 1 306 ? -74.115 15.201 101.885 1.00 55.09 306 PRO A CA 1
ATOM 2613 C C . PRO A 1 306 ? -74.006 16.410 102.824 1.00 55.09 306 PRO A C 1
ATOM 2615 O O . PRO A 1 306 ? -73.258 16.372 103.803 1.00 55.09 306 PRO A O 1
ATOM 2618 N N . PHE A 1 307 ? -74.727 17.477 102.479 1.00 44.03 307 PHE A N 1
ATOM 2619 C CA . PHE A 1 307 ? -75.124 18.555 103.386 1.00 44.03 307 PHE A CA 1
ATOM 2620 C C . PHE A 1 307 ? -76.433 18.194 104.083 1.00 44.03 307 PHE A C 1
ATOM 2622 O O . PHE A 1 307 ? -77.262 17.510 103.434 1.00 44.03 307 PHE A O 1
#

InterPro domains:
  IPR002495 Glycosyl transferase, family 8 [PF01501] (12-119)
  IPR029044 Nucleotide-diphospho-sugar transferases [G3DSA:3.90.550.10] (2-138)
  IPR029044 Nucleotide-diphospho-sugar transferases [SSF53448] (9-137)
  IPR050748 Glycosyltransferase 8 domain-containing [PTHR13778] (13-134)

pLDDT: mean 70.36, std 20.06, range [23.53, 96.69]

Foldseek 3Di:
DCVLVVHDPVPPDQDDPPDFDDDPVVCVVLVLVVQLVVLVVVCVVPVSDDDPSSVSNVVSQRPPNVVRSPPDPDPPDPDPVLADEDEDPPPPV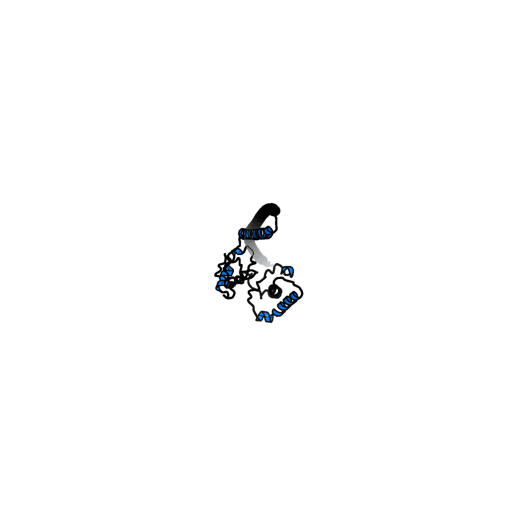CVVVCVVPPVVRHPDYDYDDDAALLDLDDPDPVRVVVCVVPPDPVSRPPDD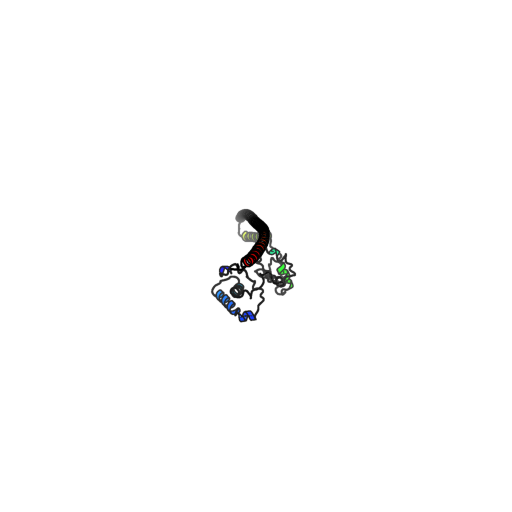PNPPDPCDPVNVVVVVVVVVVVVLVVCVVPDDPVVNVVVVVVVVVVVVVVVVVVVVVVVVVVVVVVVVVVVVVVVVVVVVVVVVVVVVVVVVVVVVVVVVVVVVVVVVVVVVVVVVVVVVVVVVVVVVVVVVVVVVVVVVVVVVVVVVVVVVVVVVVPDDDDD